Protein AF-0000000075998710 (afdb_homodimer)

Nearest PDB structures (foldseek):
  7qqd-assembly2_B  TM=9.609E-01  e=1.767E-22  Homo sapiens
  8h1j-assembly1_A  TM=3.775E-01  e=6.513E+00  Deinococcus radiodurans R1 = ATCC 13939 = DSM 20539
  7qqd-assembly2_B  TM=9.610E-01  e=1.459E-22  Homo sapiens
  8h1j-assembly1_A  TM=3.775E-01  e=8.240E+00  Deinococcus radiodurans R1 = ATCC 13939 = DSM 20539

Foldseek 3Di:
DLPDPLLVLCLVQFDLLLQLLLVLVLVQVVVCVVPVDGDDPVRSVVSSVVRSPDDPVVSSVLSSVQSVVLCQFWDPVCSVVLSCPLNVNDPDDFTFTHADPVRAFDWADSDDPRPDTAGLLVSLLCTRVVDNDDRPQVVQKDFAPPHPCRRGTNRNVRIDGHDDPVNVVVVCVVPVD/DLPDPLLVLQLVQFDLLLQLLLVLVLVQVVVCVVPVDGDDPVRSVVSSVVRSPDDPVVSSVLSSVQSVVLCQFWDPVCSVVLSCPLNVNDPDDFTFTDADPVRAFDWADSDDPRPDTAGLLVSLLCTRVVDNDDRPQPVQKDFAPPHPCRRGTNRNVRIDGHDDPVNVVVVCVVPVD

Organism: Limulus polyphemus (NCBI:txid6850)

InterPro domains:
  IPR000647 CTF transcription factor/nuclear factor 1 [PTHR11492] (1-175)
  IPR003619 MAD homology 1, Dwarfin-type [PF03165] (60-161)
  IPR003619 MAD homology 1, Dwarfin-type [SM00523] (58-166)
  IPR019548 CTF transcription factor/nuclear factor 1, N-terminal [PF10524] (1-37)
  IPR020604 CTF transcription factor/nuclear factor 1, DNA-binding domain [PS51080] (1-177)

Structure (mmCIF, N/CA/C/O backbone):
data_AF-0000000075998710-model_v1
#
loop_
_entity.id
_entity.type
_entity.pdbx_description
1 polymer 'Nuclear factor 1-like'
#
loop_
_atom_site.group_PDB
_atom_site.id
_atom_site.type_symbol
_atom_site.label_atom_id
_atom_site.label_alt_id
_atom_site.label_comp_id
_atom_site.label_asym_id
_atom_site.label_entity_id
_atom_site.label_seq_id
_atom_site.pdbx_PDB_ins_code
_atom_site.Cartn_x
_atom_site.Cartn_y
_atom_site.Cartn_z
_atom_site.occupancy
_atom_site.B_iso_or_equiv
_atom_site.auth_seq_id
_atom_site.auth_comp_id
_atom_site.auth_asym_id
_atom_site.auth_atom_id
_atom_site.pdbx_PDB_model_num
ATOM 1 N N . ASP A 1 1 ? -4.535 29.031 23.391 1 45.41 1 ASP A N 1
ATOM 2 C CA . ASP A 1 1 ? -3.604 28.297 22.547 1 45.41 1 ASP A CA 1
ATOM 3 C C . ASP A 1 1 ? -3.957 28.453 21.078 1 45.41 1 ASP A C 1
ATOM 5 O O . ASP A 1 1 ? -3.145 28.141 20.203 1 45.41 1 ASP A O 1
ATOM 9 N N . GLU A 1 2 ? -5.332 28.891 20.828 1 59.12 2 GLU A N 1
ATOM 10 C CA . GLU A 1 2 ? -5.965 29.094 19.531 1 59.12 2 GLU A CA 1
ATOM 11 C C . GLU A 1 2 ? -5.438 30.359 18.844 1 59.12 2 GLU A C 1
ATOM 13 O O . GLU A 1 2 ? -5.438 30.453 17.625 1 59.12 2 GLU A O 1
ATOM 18 N N . PHE A 1 3 ? -4.73 31.109 19.641 1 70.88 3 PHE A N 1
ATOM 19 C CA . PHE A 1 3 ? -4.355 32.375 19.031 1 70.88 3 PHE A CA 1
ATOM 20 C C . PHE A 1 3 ? -2.84 32.5 18.938 1 70.88 3 PHE A C 1
ATOM 22 O O . PHE A 1 3 ? -2.285 33.594 19.141 1 70.88 3 PHE A O 1
ATOM 29 N N . HIS A 1 4 ? -2.217 31.453 18.703 1 89.19 4 HIS A N 1
ATOM 30 C CA . HIS A 1 4 ? -0.769 31.5 18.531 1 89.19 4 HIS A CA 1
ATOM 31 C C . HIS A 1 4 ? -0.398 31.844 17.094 1 89.19 4 HIS A C 1
ATOM 33 O O . HIS A 1 4 ? -1.016 31.344 16.156 1 89.19 4 HIS A O 1
ATOM 39 N N . PRO A 1 5 ? 0.56 32.812 16.859 1 94.81 5 PRO A N 1
ATOM 40 C CA . PRO A 1 5 ? 0.945 33.219 15.516 1 94.81 5 PRO A CA 1
ATOM 41 C C . PRO A 1 5 ? 1.271 32.031 14.602 1 94.81 5 PRO A C 1
ATOM 43 O O . PRO A 1 5 ? 0.96 32.094 13.406 1 94.81 5 PRO A O 1
ATOM 46 N N . PHE A 1 6 ? 1.858 31.047 15.133 1 97.25 6 PHE A N 1
ATOM 47 C CA . PHE A 1 6 ? 2.176 29.828 14.391 1 97.25 6 PHE A CA 1
ATOM 48 C C . PHE A 1 6 ? 0.917 29.203 13.789 1 97.25 6 PHE A C 1
ATOM 50 O O . PHE A 1 6 ? 0.887 28.875 12.602 1 97.25 6 PHE A O 1
ATOM 57 N N . ILE A 1 7 ? -0.063 29.062 14.578 1 97.56 7 ILE A N 1
ATOM 58 C CA . ILE A 1 7 ? -1.316 28.438 14.172 1 97.56 7 ILE A CA 1
ATOM 59 C C . ILE A 1 7 ? -2.033 29.344 13.164 1 97.56 7 ILE A C 1
ATOM 61 O O . ILE A 1 7 ? -2.498 28.859 12.125 1 97.56 7 ILE A O 1
ATOM 65 N N . GLU A 1 8 ? -2.092 30.578 13.469 1 96.94 8 GLU A N 1
ATOM 66 C CA . GLU A 1 8 ? -2.783 31.531 12.609 1 96.94 8 GLU A CA 1
ATOM 67 C C . GLU A 1 8 ? -2.172 31.562 11.211 1 96.94 8 GLU A C 1
ATOM 69 O O . GLU A 1 8 ? -2.891 31.688 10.219 1 96.94 8 GLU A O 1
ATOM 74 N N . ALA A 1 9 ? -0.924 31.5 11.156 1 97.75 9 ALA A N 1
ATOM 75 C CA . ALA A 1 9 ? -0.223 31.578 9.875 1 97.75 9 ALA A CA 1
ATOM 76 C C . ALA A 1 9 ? -0.448 30.328 9.039 1 97.75 9 ALA A C 1
ATOM 78 O O . ALA A 1 9 ? -0.496 30.391 7.812 1 97.75 9 ALA A O 1
ATOM 79 N N . LEU A 1 10 ? -0.571 29.219 9.711 1 98.19 10 LEU A N 1
ATOM 80 C CA . LEU A 1 10 ? -0.598 27.938 9.008 1 98.19 10 LEU A CA 1
ATOM 81 C C . LEU A 1 10 ? -2.031 27.516 8.688 1 98.19 10 LEU A C 1
ATOM 83 O O . LEU A 1 10 ? -2.27 26.781 7.734 1 98.19 10 LEU A O 1
ATOM 87 N N . LEU A 1 11 ? -2.982 28 9.453 1 97.56 11 LEU A N 1
ATOM 88 C CA . LEU A 1 11 ? -4.367 27.547 9.406 1 97.56 11 LEU A CA 1
ATOM 89 C C . LEU A 1 11 ? -4.926 27.672 7.992 1 97.56 11 LEU A C 1
ATOM 91 O O . LEU A 1 11 ? -5.539 26.734 7.477 1 97.56 11 LEU A O 1
ATOM 95 N N . PRO A 1 12 ? -4.676 28.703 7.25 1 97.06 12 PRO A N 1
ATOM 96 C CA . PRO A 1 12 ? -5.238 28.844 5.906 1 97.06 12 PRO A CA 1
ATOM 97 C C . PRO A 1 12 ? -4.66 27.828 4.914 1 97.06 12 PRO A C 1
ATOM 99 O O . PRO A 1 12 ? -5.211 27.641 3.828 1 97.06 12 PRO A O 1
ATOM 102 N N . HIS A 1 13 ? -3.576 27.219 5.262 1 98.06 13 HIS A N 1
ATOM 103 C CA . HIS A 1 13 ? -2.883 26.344 4.32 1 98.06 13 HIS A CA 1
ATOM 104 C C . HIS A 1 13 ? -3.201 24.875 4.594 1 98.06 13 HIS A C 1
ATOM 106 O O . HIS A 1 13 ? -2.76 24 3.857 1 98.06 13 HIS A O 1
ATOM 112 N N . VAL A 1 14 ? -3.928 24.625 5.617 1 98.38 14 VAL A N 1
ATOM 113 C CA . VAL A 1 14 ? -4.391 23.266 5.895 1 98.38 14 VAL A CA 1
ATOM 114 C C . VAL A 1 14 ? -5.488 22.891 4.906 1 98.38 14 VAL A C 1
ATOM 116 O O . VAL A 1 14 ? -6.473 23.609 4.746 1 98.38 14 VAL A O 1
ATOM 119 N N . LYS A 1 15 ? -5.293 21.781 4.281 1 97.75 15 LYS A N 1
ATOM 120 C CA . LYS A 1 15 ? -6.258 21.328 3.279 1 97.75 15 LYS A CA 1
ATOM 121 C C . LYS A 1 15 ? -7.543 20.828 3.936 1 97.75 15 LYS A C 1
ATOM 123 O O . LYS A 1 15 ? -7.5 20.109 4.934 1 97.75 15 LYS A O 1
ATOM 128 N N . ALA A 1 16 ? -8.625 21.25 3.33 1 95.12 16 ALA A N 1
ATOM 129 C CA . ALA A 1 16 ? -9.93 20.828 3.859 1 95.12 16 ALA A CA 1
ATOM 130 C C . ALA A 1 16 ? -10.078 19.312 3.816 1 95.12 16 ALA A C 1
ATOM 132 O O . ALA A 1 16 ? -10.734 18.734 4.684 1 95.12 16 ALA A O 1
ATOM 133 N N . PHE A 1 17 ? -9.492 18.781 2.916 1 96.56 17 PHE A N 1
ATOM 134 C CA . PHE A 1 17 ? -9.477 17.328 2.717 1 96.56 17 PHE A CA 1
ATOM 135 C C . PHE A 1 17 ? -9.055 16.625 3.996 1 96.56 17 PHE A C 1
ATOM 137 O O . PHE A 1 17 ? -9.547 15.531 4.293 1 96.56 17 PHE A O 1
ATOM 144 N N . SER A 1 18 ? -8.172 17.203 4.75 1 98.12 18 SER A N 1
ATOM 145 C CA . SER A 1 18 ? -7.504 16.531 5.859 1 98.12 18 SER A CA 1
ATOM 146 C C . SER A 1 18 ? -8.492 16.172 6.961 1 98.12 18 SER A C 1
ATOM 148 O O . SER A 1 18 ? -8.461 15.047 7.488 1 98.12 18 SER A O 1
ATOM 150 N N . TYR A 1 19 ? -9.336 17.109 7.266 1 97.81 19 TYR A N 1
ATOM 151 C CA . TYR A 1 19 ? -10.352 16.828 8.273 1 97.81 19 TYR A CA 1
ATOM 152 C C . TYR A 1 19 ? -11.148 15.578 7.895 1 97.81 19 TYR A C 1
ATOM 154 O O . TYR A 1 19 ? -11.312 14.664 8.711 1 97.81 19 TYR A O 1
ATOM 162 N N . THR A 1 20 ? -11.617 15.57 6.684 1 97.88 20 THR A N 1
ATOM 163 C CA . THR A 1 20 ? -12.43 14.469 6.195 1 97.88 20 THR A CA 1
ATOM 164 C C . THR A 1 20 ? -11.641 13.156 6.23 1 97.88 20 THR A C 1
ATOM 166 O O . THR A 1 20 ? -12.164 12.125 6.652 1 97.88 20 THR A O 1
ATOM 169 N N . TRP A 1 21 ? -10.477 13.211 5.875 1 97.81 21 TRP A N 1
ATOM 170 C CA . TRP A 1 21 ? -9.664 12.008 5.727 1 97.81 21 TRP A CA 1
ATOM 171 C C . TRP A 1 21 ? -9.383 11.375 7.082 1 97.81 21 TRP A C 1
ATOM 173 O O . TRP A 1 21 ? -9.625 10.18 7.277 1 97.81 21 TRP A O 1
ATOM 183 N N . PHE A 1 22 ? -8.883 12.148 8.016 1 97.62 22 PHE A N 1
ATOM 184 C CA . PHE A 1 22 ? -8.586 11.609 9.344 1 97.62 22 PHE A CA 1
ATOM 185 C C . PHE A 1 22 ? -9.852 11.07 10 1 97.62 22 PHE A C 1
ATOM 187 O O . PHE A 1 22 ? -9.828 10 10.609 1 97.62 22 PHE A O 1
ATOM 194 N N . ASN A 1 23 ? -10.898 11.828 9.875 1 96.69 23 ASN A N 1
ATOM 195 C CA . ASN A 1 23 ? -12.141 11.391 10.5 1 96.69 23 ASN A CA 1
ATOM 196 C C . ASN A 1 23 ? -12.711 10.156 9.805 1 96.69 23 ASN A C 1
ATOM 198 O O . ASN A 1 23 ? -13.289 9.289 10.453 1 96.69 23 ASN A O 1
ATOM 202 N N . LEU A 1 24 ? -12.609 10.133 8.516 1 96.31 24 LEU A N 1
ATOM 203 C CA . LEU A 1 24 ? -13.086 8.969 7.777 1 96.31 24 LEU A CA 1
ATOM 204 C C . LEU A 1 24 ? -12.336 7.711 8.203 1 96.31 24 LEU A C 1
ATOM 206 O O . LEU A 1 24 ? -12.945 6.668 8.43 1 96.31 24 LEU A O 1
ATOM 210 N N . GLN A 1 25 ? -11.008 7.797 8.297 1 95.5 25 GLN A N 1
ATOM 211 C CA . GLN A 1 25 ? -10.211 6.656 8.727 1 95.5 25 GLN A CA 1
ATOM 212 C C . GLN A 1 25 ? -10.625 6.199 10.125 1 95.5 25 GLN A C 1
ATOM 214 O O . GLN A 1 25 ? -10.695 4.996 10.398 1 95.5 25 GLN A O 1
ATOM 219 N N . ALA A 1 26 ? -10.852 7.117 10.961 1 95 26 ALA A N 1
ATOM 220 C CA . ALA A 1 26 ? -11.305 6.785 12.312 1 95 26 ALA A CA 1
ATOM 221 C C . ALA A 1 26 ? -12.68 6.133 12.281 1 95 26 ALA A C 1
ATOM 223 O O . ALA A 1 26 ? -12.938 5.176 13.016 1 95 26 ALA A O 1
ATOM 224 N N . ALA A 1 27 ? -13.555 6.648 11.5 1 94.44 27 ALA A N 1
ATOM 225 C CA . ALA A 1 27 ? -14.898 6.094 11.391 1 94.44 27 ALA A CA 1
ATOM 226 C C . ALA A 1 27 ? -14.867 4.66 10.859 1 94.44 27 ALA A C 1
ATOM 228 O O . ALA A 1 27 ? -15.609 3.799 11.336 1 94.44 27 ALA A O 1
ATOM 229 N N . LYS A 1 28 ? -14.078 4.445 9.883 1 93.44 28 LYS A N 1
ATOM 230 C CA . LYS A 1 28 ? -13.938 3.102 9.32 1 93.44 28 LYS A CA 1
ATOM 231 C C . LYS A 1 28 ? -13.461 2.113 10.383 1 93.44 28 LYS A C 1
ATOM 233 O O . LYS A 1 28 ? -13.961 0.99 10.461 1 93.44 28 LYS A O 1
ATOM 238 N N . ARG A 1 29 ? -12.484 2.467 11.148 1 92.81 29 ARG A N 1
ATOM 239 C CA . ARG A 1 29 ? -11.961 1.615 12.211 1 92.81 29 ARG A CA 1
ATOM 240 C C . ARG A 1 29 ? -13.031 1.327 13.258 1 92.81 29 ARG A C 1
ATOM 242 O O . ARG A 1 29 ? -13.18 0.188 13.703 1 92.81 29 ARG A O 1
ATOM 249 N N . LYS A 1 30 ? -13.727 2.312 13.68 1 92.88 30 LYS A N 1
ATOM 250 C CA . LYS A 1 30 ? -14.797 2.145 14.656 1 92.88 30 LYS A CA 1
ATOM 251 C C . LYS A 1 30 ? -15.875 1.2 14.133 1 92.88 30 LYS A C 1
ATOM 253 O O . LYS A 1 30 ? -16.391 0.357 14.875 1 92.88 30 LYS A O 1
ATOM 258 N N . TYR A 1 31 ? -16.25 1.452 12.922 1 94.06 31 TYR A N 1
ATOM 259 C CA . TYR A 1 31 ? -17.266 0.607 12.297 1 94.06 31 TYR A CA 1
ATOM 260 C C . TYR A 1 31 ? -16.828 -0.855 12.305 1 94.06 31 TYR A C 1
ATOM 262 O O . TYR A 1 31 ? -17.625 -1.737 12.656 1 94.06 31 TYR A O 1
ATOM 270 N N . PHE A 1 32 ? -15.617 -1.146 11.922 1 91.69 32 PHE A N 1
ATOM 271 C CA . PHE A 1 32 ? -15.094 -2.508 11.883 1 91.69 32 PHE A CA 1
ATOM 272 C C . PHE A 1 32 ? -15.102 -3.135 13.273 1 91.69 32 PHE A C 1
ATOM 274 O O . PHE A 1 32 ? -15.453 -4.305 13.43 1 91.69 32 PHE A O 1
ATOM 281 N N . LYS A 1 33 ? -14.656 -2.424 14.328 1 91.38 33 LYS A N 1
ATOM 282 C CA . LYS A 1 33 ? -14.633 -2.92 15.703 1 91.38 33 LYS A CA 1
ATOM 283 C C . LYS A 1 33 ? -16.047 -3.268 16.188 1 91.38 33 LYS A C 1
ATOM 285 O O . LYS A 1 33 ? -16.234 -4.242 16.906 1 91.38 33 LYS A O 1
ATOM 290 N N . LYS A 1 34 ? -16.969 -2.529 15.727 1 94 34 LYS A N 1
ATOM 291 C CA . LYS A 1 34 ? -18.344 -2.707 16.156 1 94 34 LYS A CA 1
ATOM 292 C C . LYS A 1 34 ? -19.031 -3.836 15.391 1 94 34 LYS A C 1
ATOM 294 O O . LYS A 1 34 ? -19.797 -4.602 15.969 1 94 34 LYS A O 1
ATOM 299 N N . HIS A 1 35 ? -18.766 -3.947 14.109 1 93.38 35 HIS A N 1
ATOM 300 C CA . HIS A 1 35 ? -19.562 -4.824 13.25 1 93.38 35 HIS A CA 1
ATOM 301 C C . HIS A 1 35 ? -18.75 -6.035 12.812 1 93.38 35 HIS A C 1
ATOM 303 O O . HIS A 1 35 ? -19.297 -6.973 12.219 1 93.38 35 HIS A O 1
ATOM 309 N N . GLU A 1 36 ? -17.406 -5.941 12.977 1 87.62 36 GLU A N 1
ATOM 310 C CA . GLU A 1 36 ? -16.484 -6.992 12.555 1 87.62 36 GLU A CA 1
ATOM 311 C C . GLU A 1 36 ? -16.516 -7.191 11.039 1 87.62 36 GLU A C 1
ATOM 313 O O . GLU A 1 36 ? -16.422 -8.32 10.555 1 87.62 36 GLU A O 1
ATOM 318 N N . LYS A 1 37 ? -16.938 -6.191 10.453 1 87.5 37 LYS A N 1
ATOM 319 C CA . LYS A 1 37 ? -16.891 -6.133 8.992 1 87.5 37 LYS A CA 1
ATOM 320 C C . LYS A 1 37 ? -16.531 -4.734 8.508 1 87.5 37 LYS A C 1
ATOM 322 O O . LYS A 1 37 ? -16.734 -3.752 9.227 1 87.5 37 LYS A O 1
ATOM 327 N N . ARG A 1 38 ? -15.984 -4.621 7.336 1 88.38 38 ARG A N 1
ATOM 328 C CA . ARG A 1 38 ? -15.617 -3.328 6.77 1 88.38 38 ARG A CA 1
ATOM 329 C C . ARG A 1 38 ? -16.828 -2.605 6.211 1 88.38 38 ARG A C 1
ATOM 331 O O . ARG A 1 38 ? -17.812 -3.24 5.82 1 88.38 38 ARG A O 1
ATOM 338 N N . MET A 1 39 ? -16.688 -1.249 6.125 1 92 39 MET A N 1
ATOM 339 C CA . MET A 1 39 ? -17.719 -0.442 5.48 1 92 39 MET A CA 1
ATOM 340 C C . MET A 1 39 ? -17.812 -0.765 3.992 1 92 39 MET A C 1
ATOM 342 O O . MET A 1 39 ? -16.797 -0.964 3.33 1 92 39 MET A O 1
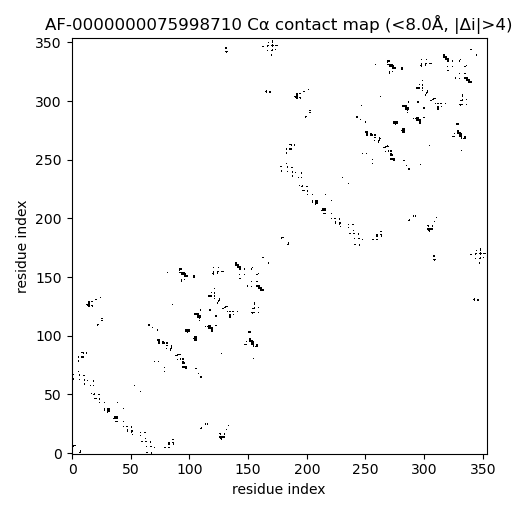ATOM 346 N N . SER A 1 40 ? -19.109 -0.887 3.551 1 89.19 40 SER A N 1
ATOM 347 C CA . SER A 1 40 ? -19.297 -0.966 2.105 1 89.19 40 SER A CA 1
ATOM 348 C C . SER A 1 40 ? -18.859 0.329 1.422 1 89.19 40 SER A C 1
ATOM 350 O O . SER A 1 40 ? -18.688 1.355 2.08 1 89.19 40 SER A O 1
ATOM 352 N N . VAL A 1 41 ? -18.719 0.285 0.128 1 89.25 41 VAL A N 1
ATOM 353 C CA . VAL A 1 41 ? -18.328 1.446 -0.66 1 89.25 41 VAL A CA 1
ATOM 354 C C . VAL A 1 41 ? -19.359 2.561 -0.497 1 89.25 41 VAL A C 1
ATOM 356 O O . VAL A 1 41 ? -19 3.73 -0.344 1 89.25 41 VAL A O 1
ATOM 359 N N . GLU A 1 42 ? -20.578 2.115 -0.45 1 92.94 42 GLU A N 1
ATOM 360 C CA . GLU A 1 42 ? -21.656 3.092 -0.327 1 92.94 42 GLU A CA 1
ATOM 361 C C . GLU A 1 42 ? -21.672 3.734 1.057 1 92.94 42 GLU A C 1
ATOM 363 O O . GLU A 1 42 ? -21.859 4.945 1.184 1 92.94 42 GLU A O 1
ATOM 368 N N . GLU A 1 43 ? -21.438 2.928 2.035 1 95 43 GLU A N 1
ATOM 369 C CA . GLU A 1 43 ? -21.375 3.455 3.395 1 95 43 GLU A CA 1
ATOM 370 C C . GLU A 1 43 ? -20.219 4.426 3.555 1 95 43 GLU A C 1
ATOM 372 O O . GLU A 1 43 ? -20.359 5.477 4.184 1 95 43 GLU A O 1
ATOM 377 N N . GLU A 1 44 ? -19.094 4.086 2.996 1 95.06 44 GLU A N 1
ATOM 378 C CA . GLU A 1 44 ? -17.922 4.957 3.049 1 95.06 44 GLU A CA 1
ATOM 379 C C . GLU A 1 44 ? -18.188 6.277 2.332 1 95.06 44 GLU A C 1
ATOM 381 O O . GLU A 1 44 ? -17.781 7.344 2.811 1 95.06 44 GLU A O 1
ATOM 386 N N . ARG A 1 45 ? -18.812 6.148 1.18 1 95.25 45 ARG A N 1
ATOM 387 C CA . ARG A 1 45 ? -19.141 7.344 0.406 1 95.25 45 ARG A CA 1
ATOM 388 C C . ARG A 1 45 ? -20.062 8.273 1.186 1 95.25 45 ARG A C 1
ATOM 390 O O . ARG A 1 45 ? -19.859 9.484 1.219 1 95.25 45 ARG A O 1
ATOM 397 N N . MET A 1 46 ? -21.047 7.703 1.797 1 97.31 46 MET A N 1
ATOM 398 C CA . MET A 1 46 ? -22 8.484 2.59 1 97.31 46 MET A CA 1
ATOM 399 C C . MET A 1 46 ? -21.297 9.148 3.771 1 97.31 46 MET A C 1
ATOM 401 O O . MET A 1 46 ? -21.531 10.32 4.055 1 97.31 46 MET A O 1
ATOM 405 N N . CYS A 1 47 ? -20.469 8.375 4.426 1 97.06 47 CYS A N 1
ATOM 406 C CA . CYS A 1 47 ? -19.719 8.914 5.547 1 97.06 47 CYS A CA 1
ATOM 407 C C . CYS A 1 47 ? -18.812 10.055 5.102 1 97.06 47 CYS A C 1
ATOM 409 O O . CYS A 1 47 ? -18.75 11.102 5.75 1 97.06 47 CYS A O 1
ATOM 411 N N . LYS A 1 48 ? -18.125 9.836 4.043 1 96.75 48 LYS A N 1
ATOM 412 C CA . LYS A 1 48 ? -17.234 10.844 3.486 1 96.75 48 LYS A CA 1
ATOM 413 C C . LYS A 1 48 ? -17.984 12.125 3.141 1 96.75 48 LYS A C 1
ATOM 415 O O . LYS A 1 48 ? -17.516 13.227 3.434 1 96.75 48 LYS A O 1
ATOM 420 N N . ASP A 1 49 ? -19.125 11.969 2.533 1 97 49 ASP A N 1
ATOM 421 C CA . ASP A 1 49 ? -19.969 13.109 2.168 1 97 49 ASP A CA 1
ATOM 422 C C . ASP A 1 49 ? -20.391 13.898 3.406 1 97 49 ASP A C 1
ATOM 424 O O . ASP A 1 49 ? -20.375 15.133 3.404 1 97 49 ASP A O 1
ATOM 428 N N . ASP A 1 50 ? -20.797 13.188 4.387 1 97.75 50 ASP A N 1
ATOM 429 C CA . ASP A 1 50 ? -21.188 13.828 5.637 1 97.75 50 ASP A CA 1
ATOM 430 C C . ASP A 1 50 ? -20.031 14.633 6.23 1 97.75 50 ASP A C 1
ATOM 432 O O . ASP A 1 50 ? -20.219 15.758 6.684 1 97.75 50 ASP A O 1
ATOM 436 N N . LEU A 1 51 ? -18.938 14.062 6.188 1 97.44 51 LEU A N 1
ATOM 437 C CA . LEU A 1 51 ? -17.766 14.711 6.758 1 97.44 51 LEU A CA 1
ATOM 438 C C . LEU A 1 51 ? -17.344 15.922 5.93 1 97.44 51 LEU A C 1
ATOM 440 O O . LEU A 1 51 ? -16.906 16.938 6.48 1 97.44 51 LEU A O 1
ATOM 444 N N . GLN A 1 52 ? -17.453 15.82 4.637 1 97.25 52 GLN A N 1
ATOM 445 C CA . GLN A 1 52 ? -17.125 16.922 3.744 1 97.25 52 GLN A CA 1
ATOM 446 C C . GLN A 1 52 ? -18.062 18.109 3.969 1 97.25 52 GLN A C 1
ATOM 448 O O . GLN A 1 52 ? -17.672 19.266 3.785 1 97.25 52 GLN A O 1
ATOM 453 N N . ASN A 1 53 ? -19.234 17.734 4.379 1 96.94 53 ASN A N 1
ATOM 454 C CA . ASN A 1 53 ? -20.266 18.766 4.555 1 96.94 53 ASN A CA 1
ATOM 455 C C . ASN A 1 53 ? -20.281 19.297 5.984 1 96.94 53 ASN A C 1
ATOM 457 O O . ASN A 1 53 ? -21.125 20.109 6.336 1 96.94 53 ASN A O 1
ATOM 461 N N . GLU A 1 54 ? -19.375 18.844 6.762 1 96.62 54 GLU A N 1
ATOM 462 C CA . GLU A 1 54 ? -19.25 19.406 8.102 1 96.62 54 GLU A CA 1
ATOM 463 C C . GLU A 1 54 ? -18.984 20.906 8.062 1 96.62 54 GLU A C 1
ATOM 465 O O . GLU A 1 54 ? -18.375 21.406 7.105 1 96.62 54 GLU A O 1
ATOM 470 N N . ARG A 1 55 ? -19.453 21.625 9.148 1 96.69 55 ARG A N 1
ATOM 471 C CA . ARG A 1 55 ? -19.297 23.062 9.203 1 96.69 55 ARG A CA 1
ATOM 472 C C . ARG A 1 55 ? -17.812 23.453 9.18 1 96.69 55 ARG A C 1
ATOM 474 O O . ARG A 1 55 ? -16.984 22.797 9.805 1 96.69 55 ARG A O 1
ATOM 481 N N . GLU A 1 56 ? -17.516 24.469 8.492 1 95.94 56 GLU A N 1
ATOM 482 C CA . GLU A 1 56 ? -16.141 24.969 8.359 1 95.94 56 GLU A CA 1
ATOM 483 C C . GLU A 1 56 ? -15.539 25.297 9.719 1 95.94 56 GLU A C 1
ATOM 485 O O . GLU A 1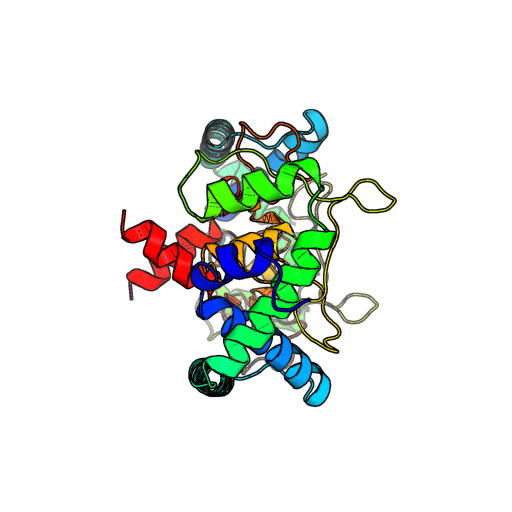 56 ? -14.352 25.078 9.953 1 95.94 56 GLU A O 1
ATOM 490 N N . GLU A 1 57 ? -16.312 25.828 10.57 1 96.31 57 GLU A N 1
ATOM 491 C CA . GLU A 1 57 ? -15.836 26.203 11.898 1 96.31 57 GLU A CA 1
ATOM 492 C C . GLU A 1 57 ? -15.32 25 12.672 1 96.31 57 GLU A C 1
ATOM 494 O O . GLU A 1 57 ? -14.344 25.094 13.422 1 96.31 57 GLU A O 1
ATOM 499 N N . VAL A 1 58 ? -15.984 23.875 12.5 1 96.31 58 VAL A N 1
ATOM 500 C CA . VAL A 1 58 ? -15.57 22.656 13.172 1 96.31 58 VAL A CA 1
ATOM 501 C C . VAL A 1 58 ? -14.234 22.172 12.602 1 96.31 58 VAL A C 1
ATOM 503 O O . VAL A 1 58 ? -13.336 21.797 13.359 1 96.31 58 VAL A O 1
ATOM 506 N N . LYS A 1 59 ? -14.117 22.25 11.32 1 96.88 59 LYS A N 1
ATOM 507 C CA . LYS A 1 59 ? -12.875 21.844 10.664 1 96.88 59 LYS A CA 1
ATOM 508 C C . LYS A 1 59 ? -11.711 22.734 11.086 1 96.88 59 LYS A C 1
ATOM 510 O O . LYS A 1 59 ? -10.617 22.234 11.367 1 96.88 59 LYS A O 1
ATOM 515 N N . GLN A 1 60 ? -11.977 23.984 11.172 1 96.12 60 GLN A N 1
ATOM 516 C CA . GLN A 1 60 ? -10.938 24.938 11.547 1 96.12 60 GLN A CA 1
ATOM 517 C C . GLN A 1 60 ? -10.508 24.75 13 1 96.12 60 GLN A C 1
ATOM 519 O O . GLN A 1 60 ? -9.328 24.891 13.328 1 96.12 60 GLN A O 1
ATOM 524 N N . LYS A 1 61 ? -11.469 24.516 13.805 1 96 61 LYS A N 1
ATOM 525 C CA . LYS A 1 61 ? -11.141 24.266 15.211 1 96 61 LYS A CA 1
ATOM 526 C C . LYS A 1 61 ? -10.273 23.016 15.352 1 96 61 LYS A C 1
ATOM 528 O O . LYS A 1 61 ? -9.289 23.031 16.109 1 96 61 LYS A O 1
ATOM 533 N N . TRP A 1 62 ? -10.68 21.984 14.68 1 96.5 62 TRP A N 1
ATOM 534 C CA . TRP A 1 62 ? -9.883 20.766 14.664 1 96.5 62 TRP A CA 1
ATOM 535 C C . TRP A 1 62 ? -8.469 21.047 14.172 1 96.5 62 TRP A C 1
ATOM 537 O O . TRP A 1 62 ? -7.488 20.625 14.789 1 96.5 62 TRP A O 1
ATOM 547 N N . ALA A 1 63 ? -8.414 21.719 13.039 1 97.38 63 ALA A N 1
ATOM 548 C CA . ALA A 1 63 ? -7.117 22.031 12.438 1 97.38 63 ALA A CA 1
ATOM 549 C C . ALA A 1 63 ? -6.254 22.844 13.398 1 97.38 63 ALA A C 1
ATOM 551 O O . ALA A 1 63 ? -5.051 22.609 13.516 1 97.38 63 ALA A O 1
ATOM 552 N N . SER A 1 64 ? -6.859 23.75 14.055 1 96.69 64 SER A N 1
ATOM 553 C CA . SER A 1 64 ? -6.145 24.594 15.008 1 96.69 64 SER A CA 1
ATOM 554 C C . SER A 1 64 ? -5.555 23.766 16.141 1 96.69 64 SER A C 1
ATOM 556 O O . SER A 1 64 ? -4.395 23.953 16.516 1 96.69 64 SER A O 1
ATOM 558 N N . ARG A 1 65 ? -6.324 22.922 16.641 1 95.56 65 ARG A N 1
ATOM 559 C CA . ARG A 1 65 ? -5.859 22.047 17.703 1 95.56 65 ARG A CA 1
ATOM 560 C C . ARG A 1 65 ? -4.707 21.156 17.234 1 95.56 65 ARG A C 1
ATOM 562 O O . ARG A 1 65 ? -3.721 20.984 17.953 1 95.56 65 ARG A O 1
ATOM 569 N N . LEU A 1 66 ? -4.887 20.609 16.109 1 96.69 66 LEU A N 1
ATOM 570 C CA . LEU A 1 66 ? -3.854 19.719 15.57 1 96.69 66 LEU A CA 1
ATOM 571 C C . LEU A 1 66 ? -2.561 20.5 15.32 1 96.69 66 LEU A C 1
ATOM 573 O O . LEU A 1 66 ? -1.471 19.984 15.602 1 96.69 66 LEU A O 1
ATOM 577 N N . LEU A 1 67 ? -2.678 21.688 14.789 1 97.69 67 LEU A N 1
ATOM 578 C CA . LEU A 1 67 ? -1.502 22.516 14.562 1 97.69 67 LEU A CA 1
ATOM 579 C C . LEU A 1 67 ? -0.789 22.828 15.875 1 97.69 67 LEU A C 1
ATOM 581 O O . LEU A 1 67 ? 0.44 22.906 15.914 1 97.69 67 LEU A O 1
ATOM 585 N N . GLY A 1 68 ? -1.584 23 16.906 1 96.31 68 GLY A N 1
ATOM 586 C CA . GLY A 1 68 ? -0.976 23.172 18.203 1 96.31 68 GLY A CA 1
ATOM 587 C C . GLY A 1 68 ? -0.131 21.984 18.641 1 96.31 68 GLY A C 1
ATOM 588 O O . GLY A 1 68 ? 0.956 22.156 19.188 1 96.31 68 GLY A O 1
ATOM 589 N N . LYS A 1 69 ? -0.585 20.812 18.422 1 95.12 69 LYS A N 1
ATOM 590 C CA . LYS A 1 69 ? 0.167 19.594 18.719 1 95.12 69 LYS A CA 1
ATOM 591 C C . LYS A 1 69 ? 1.429 19.5 17.875 1 95.12 69 LYS A C 1
ATOM 593 O O . LYS A 1 69 ? 2.502 19.156 18.375 1 95.12 69 LYS A O 1
ATOM 598 N N . LEU A 1 70 ? 1.26 19.844 16.625 1 96.88 70 LEU A N 1
ATOM 599 C CA . LEU A 1 70 ? 2.387 19.781 15.703 1 96.88 70 LEU A CA 1
ATOM 600 C C . LEU A 1 70 ? 3.492 20.75 16.125 1 96.88 70 LEU A C 1
ATOM 602 O O . LEU A 1 70 ? 4.676 20.406 16.047 1 96.88 70 LEU A O 1
ATOM 606 N N . ARG A 1 71 ? 3.094 21.875 16.531 1 97.06 71 ARG A N 1
ATOM 607 C CA . ARG A 1 71 ? 4.066 22.859 16.969 1 97.06 71 ARG A CA 1
ATOM 608 C C . ARG A 1 71 ? 4.953 22.297 18.078 1 97.06 71 ARG A C 1
ATOM 610 O O . ARG A 1 71 ? 6.168 22.516 18.078 1 97.06 71 ARG A O 1
ATOM 617 N N . LYS A 1 72 ? 4.363 21.562 18.953 1 96.38 72 LYS A N 1
ATOM 618 C CA . LYS A 1 72 ? 5.105 21 20.078 1 96.38 72 LYS A CA 1
ATOM 619 C C . LYS A 1 72 ? 6.066 19.906 19.609 1 96.38 72 LYS A C 1
ATOM 621 O O . LYS A 1 72 ? 7.082 19.641 20.266 1 96.38 72 LYS A O 1
ATOM 626 N N . ASP A 1 73 ? 5.77 19.297 18.516 1 97.19 73 ASP A N 1
ATOM 627 C CA . ASP A 1 73 ? 6.57 18.172 18.047 1 97.19 73 ASP A CA 1
ATOM 628 C C . ASP A 1 73 ? 7.637 18.625 17.047 1 97.19 73 ASP A C 1
ATOM 630 O O . ASP A 1 73 ? 8.508 17.844 16.672 1 97.19 73 ASP A O 1
ATOM 634 N N . ILE A 1 74 ? 7.516 19.812 16.625 1 97.88 74 ILE A N 1
ATOM 635 C CA . ILE A 1 74 ? 8.555 20.406 15.781 1 97.88 74 ILE A CA 1
ATOM 636 C C . ILE A 1 74 ? 9.594 21.094 16.656 1 97.88 74 ILE A C 1
ATOM 638 O O . ILE A 1 74 ? 9.242 21.844 17.578 1 97.88 74 ILE A O 1
ATOM 642 N N . ALA A 1 75 ? 10.844 20.844 16.359 1 97.69 75 ALA A N 1
ATOM 643 C CA . ALA A 1 75 ? 11.891 21.516 17.125 1 97.69 75 ALA A CA 1
ATOM 644 C C . ALA A 1 75 ? 11.75 23.031 17.047 1 97.69 75 ALA A C 1
ATOM 646 O O . ALA A 1 75 ? 11.422 23.578 15.984 1 97.69 75 ALA A O 1
ATOM 647 N N . GLN A 1 76 ? 12.031 23.703 18.141 1 96.69 76 GLN A N 1
ATOM 648 C CA . GLN A 1 76 ? 11.766 25.141 18.312 1 96.69 76 GLN A CA 1
ATOM 649 C C . GLN A 1 76 ? 12.469 25.953 17.234 1 96.69 76 GLN A C 1
ATOM 651 O O . GLN A 1 76 ? 11.891 26.891 16.672 1 96.69 76 GLN A O 1
ATOM 656 N N . GLU A 1 77 ? 13.641 25.594 16.891 1 96.62 77 GLU A N 1
ATOM 657 C CA . GLU A 1 77 ? 14.461 26.391 15.984 1 96.62 77 GLU A CA 1
ATOM 658 C C . GLU A 1 77 ? 13.945 26.297 14.547 1 96.62 77 GLU A C 1
ATOM 660 O O . GLU A 1 77 ? 14.328 27.078 13.688 1 96.62 77 GLU A O 1
ATOM 665 N N . TYR A 1 78 ? 13 25.359 14.312 1 97.44 78 TYR A N 1
ATOM 666 C CA . TYR A 1 78 ? 12.539 25.156 12.945 1 97.44 78 TYR A CA 1
ATOM 667 C C . TYR A 1 78 ? 11.117 25.672 12.758 1 97.44 78 TYR A C 1
ATOM 669 O O . TYR A 1 78 ? 10.594 25.688 11.648 1 97.44 78 TYR A O 1
ATOM 677 N N . ARG A 1 79 ? 10.469 26.062 13.789 1 97.69 79 ARG A N 1
ATOM 678 C CA . ARG A 1 79 ? 9.055 26.438 13.742 1 97.69 79 ARG A CA 1
ATOM 679 C C . ARG A 1 79 ? 8.828 27.625 12.82 1 97.69 79 ARG A C 1
ATOM 681 O O . ARG A 1 79 ? 7.895 27.625 12.023 1 97.69 79 ARG A O 1
ATOM 688 N N . GLU A 1 80 ? 9.688 28.594 12.969 1 97 80 GLU A N 1
ATOM 689 C CA . GLU A 1 80 ? 9.555 29.766 12.102 1 97 80 GLU A CA 1
ATOM 690 C C . GLU A 1 80 ? 9.805 29.391 10.641 1 97 80 GLU A C 1
ATOM 692 O O . GLU A 1 80 ? 9.07 29.844 9.758 1 97 80 GLU A O 1
ATOM 697 N N . ASN A 1 81 ? 10.805 28.656 10.422 1 96.56 81 ASN A N 1
ATOM 698 C CA . ASN A 1 81 ? 11.102 28.203 9.07 1 96.56 81 ASN A CA 1
ATOM 699 C C . ASN A 1 81 ? 9.945 27.406 8.477 1 96.56 81 ASN A C 1
ATOM 701 O O . ASN A 1 81 ? 9.656 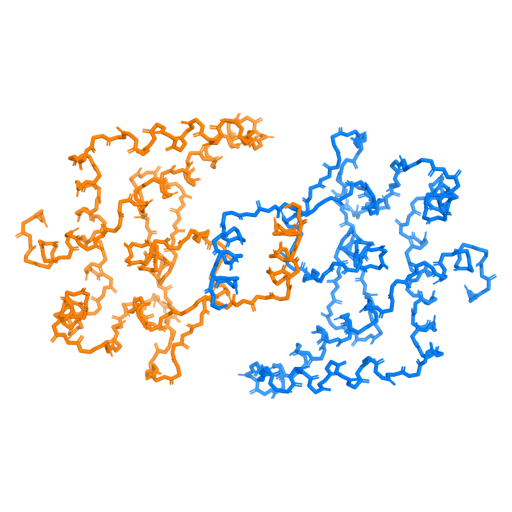27.516 7.285 1 96.56 81 ASN A O 1
ATOM 705 N N . PHE A 1 82 ? 9.375 26.656 9.281 1 98.12 82 PHE A N 1
ATOM 706 C CA . PHE A 1 82 ? 8.234 25.859 8.836 1 98.12 82 PHE A CA 1
ATOM 707 C C . PHE A 1 82 ? 7.117 26.766 8.336 1 98.12 82 PHE A C 1
ATOM 709 O O . PHE A 1 82 ? 6.578 26.562 7.25 1 98.12 82 PHE A O 1
ATOM 716 N N . VAL A 1 83 ? 6.816 27.75 9.117 1 98.19 83 VAL A N 1
ATOM 717 C CA . VAL A 1 83 ? 5.77 28.688 8.75 1 98.19 83 VAL A CA 1
ATOM 718 C C . VAL A 1 83 ? 6.137 29.375 7.434 1 98.19 83 VAL A C 1
ATOM 720 O O . VAL A 1 83 ? 5.312 29.469 6.523 1 98.19 83 VAL A O 1
ATOM 723 N N . LEU A 1 84 ? 7.371 29.812 7.309 1 98.19 84 LEU A N 1
ATOM 724 C CA . LEU A 1 84 ? 7.82 30.516 6.113 1 98.19 84 LEU A CA 1
ATOM 725 C C . LEU A 1 84 ? 7.754 29.609 4.891 1 98.19 84 LEU A C 1
ATOM 727 O O . LEU A 1 84 ? 7.383 30.047 3.799 1 98.19 84 LEU A O 1
ATOM 731 N N . CYS A 1 85 ? 8.008 28.375 5.07 1 97.31 85 CYS A N 1
ATOM 732 C CA . CYS A 1 85 ? 7.977 27.422 3.979 1 97.31 85 CYS A CA 1
ATOM 733 C C . CYS A 1 85 ? 6.547 27.172 3.516 1 97.31 85 CYS A C 1
ATOM 735 O O . CYS A 1 85 ? 6.25 27.266 2.322 1 97.31 85 CYS A O 1
ATOM 737 N N . ILE A 1 86 ? 5.711 26.906 4.43 1 98 86 ILE A N 1
ATOM 738 C CA . ILE A 1 86 ? 4.328 26.578 4.121 1 98 86 ILE A CA 1
ATOM 739 C C . ILE A 1 86 ? 3.631 27.781 3.488 1 98 86 ILE A C 1
ATOM 741 O O . ILE A 1 86 ? 2.795 27.625 2.596 1 98 86 ILE A O 1
ATOM 745 N N . THR A 1 87 ? 3.986 28.953 3.902 1 97.25 87 THR A N 1
ATOM 746 C CA . THR A 1 87 ? 3.34 30.172 3.408 1 97.25 87 THR A CA 1
ATOM 747 C C . THR A 1 87 ? 3.99 30.641 2.111 1 97.25 87 THR A C 1
ATOM 749 O O . THR A 1 87 ? 3.566 31.641 1.525 1 97.25 87 THR A O 1
ATOM 752 N N . GLY A 1 88 ? 5.043 30.016 1.665 1 95.88 88 GLY A N 1
ATOM 753 C CA . GLY A 1 88 ? 5.672 30.328 0.393 1 95.88 88 GLY A CA 1
ATOM 754 C C . GLY A 1 88 ? 6.645 31.484 0.476 1 95.88 88 GLY A C 1
ATOM 755 O O . GLY A 1 88 ? 7.02 32.062 -0.547 1 95.88 88 GLY A O 1
ATOM 756 N N . LYS A 1 89 ? 7.059 31.812 1.609 1 96.81 89 LYS A N 1
ATOM 757 C CA . LYS A 1 89 ? 7.941 32.969 1.803 1 96.81 89 LYS A CA 1
ATOM 758 C C . LYS A 1 89 ? 9.406 32.531 1.806 1 96.81 89 LYS A C 1
ATOM 760 O O . LYS A 1 89 ? 10.305 33.375 1.729 1 96.81 89 LYS A O 1
ATOM 765 N N . LYS A 1 90 ? 9.625 31.297 1.929 1 95.81 90 LYS A N 1
ATOM 766 C CA . LYS A 1 90 ? 10.977 30.734 1.907 1 95.81 90 LYS A CA 1
ATOM 767 C C . LYS A 1 90 ? 11.008 29.422 1.146 1 95.81 90 LYS A C 1
ATOM 769 O O . LYS A 1 90 ? 10.023 28.672 1.152 1 95.81 90 LYS A O 1
ATOM 774 N N . TRP A 1 91 ? 12.109 29.219 0.551 1 94.81 91 TRP A N 1
ATOM 775 C CA . TRP A 1 91 ? 12.312 27.922 -0.079 1 94.81 91 TRP A CA 1
ATOM 776 C C . TRP A 1 91 ? 12.289 26.797 0.956 1 94.81 91 TRP A C 1
ATOM 778 O O . TRP A 1 91 ? 12.766 26.969 2.08 1 94.81 91 TRP A O 1
ATOM 788 N N . PRO A 1 92 ? 11.75 25.703 0.497 1 94.25 92 PRO A N 1
ATOM 789 C CA . PRO A 1 92 ? 11.641 24.594 1.451 1 94.25 92 PRO A CA 1
ATOM 790 C C . PRO A 1 92 ? 12.984 24.172 2.027 1 94.25 92 PRO A C 1
ATOM 792 O O . PRO A 1 92 ? 13.945 23.953 1.278 1 94.25 92 PRO A O 1
ATOM 795 N N . THR A 1 93 ? 13.023 24.172 3.283 1 95.62 93 THR A N 1
ATOM 796 C CA . THR A 1 93 ? 14.164 23.672 4.031 1 95.62 93 THR A CA 1
ATOM 797 C C . THR A 1 93 ? 13.734 22.578 5.008 1 95.62 93 THR A C 1
ATOM 799 O O . THR A 1 93 ? 12.539 22.375 5.238 1 95.62 93 THR A O 1
ATOM 802 N N . CYS A 1 94 ? 14.734 21.891 5.469 1 97.31 94 CYS A N 1
ATOM 803 C CA . CYS A 1 94 ? 14.422 20.844 6.43 1 97.31 94 CYS A CA 1
ATOM 804 C C . CYS A 1 94 ? 13.727 21.422 7.656 1 97.31 94 CYS A C 1
ATOM 806 O O . CYS A 1 94 ? 14.094 22.484 8.133 1 97.31 94 CYS A O 1
ATOM 808 N N . VAL A 1 95 ? 12.711 20.734 8.062 1 97.94 95 VAL A N 1
ATOM 809 C CA . VAL A 1 95 ? 12.023 20.969 9.328 1 97.94 95 VAL A CA 1
ATOM 810 C C . VAL A 1 95 ? 12.109 19.703 10.195 1 97.94 95 VAL A C 1
ATOM 812 O O . VAL A 1 95 ? 11.469 18.703 9.906 1 97.94 95 VAL A O 1
ATOM 815 N N . LEU A 1 96 ? 12.852 19.844 11.289 1 98.06 96 LEU A N 1
ATOM 816 C CA . LEU A 1 96 ? 13.117 18.641 12.086 1 98.06 96 LEU A CA 1
ATOM 817 C C . LEU A 1 96 ? 12.133 18.531 13.242 1 98.06 96 LEU A C 1
ATOM 819 O O . LEU A 1 96 ? 11.812 19.531 13.883 1 98.06 96 LEU A O 1
ATOM 823 N N . SER A 1 97 ? 11.617 17.312 13.438 1 98.31 97 SER A N 1
ATOM 824 C CA . SER A 1 97 ? 10.734 17.031 14.562 1 98.31 97 SER A CA 1
ATOM 825 C C . SER A 1 97 ? 11.523 16.484 15.758 1 98.31 97 SER A C 1
ATOM 827 O O . SER A 1 97 ? 12.664 16.031 15.602 1 98.31 97 SER A O 1
ATOM 829 N N . ASN A 1 98 ? 10.883 16.594 16.922 1 97.75 98 ASN A N 1
ATOM 830 C CA . ASN A 1 98 ? 11.453 15.984 18.125 1 97.75 98 ASN A CA 1
ATOM 831 C C . ASN A 1 98 ? 11.383 14.461 18.062 1 97.75 98 ASN A C 1
ATOM 833 O O . ASN A 1 98 ? 10.32 13.891 17.828 1 97.75 98 ASN A O 1
ATOM 837 N N . PRO A 1 99 ? 12.555 13.766 18.25 1 97.19 99 PRO A N 1
ATOM 838 C CA . PRO A 1 99 ? 12.539 12.305 18.219 1 97.19 99 PRO A CA 1
ATOM 839 C C . PRO A 1 99 ? 11.922 11.695 19.484 1 97.19 99 PRO A C 1
ATOM 841 O O . PRO A 1 99 ? 11.781 12.383 20.5 1 97.19 99 PRO A O 1
ATOM 844 N N . ASP A 1 100 ? 11.5 10.477 19.344 1 96.56 100 ASP A N 1
ATOM 845 C CA . ASP A 1 100 ? 11.102 9.734 20.531 1 96.56 100 ASP A CA 1
ATOM 846 C C . ASP A 1 100 ? 12.32 9.234 21.312 1 96.56 100 ASP A C 1
ATOM 848 O O . ASP A 1 100 ? 13.445 9.656 21.031 1 96.56 100 ASP A O 1
ATOM 852 N N . GLN A 1 101 ? 12.102 8.406 22.344 1 97 101 GLN A N 1
ATOM 853 C CA . GLN A 1 101 ? 13.164 7.926 23.219 1 97 101 GLN A CA 1
ATOM 854 C C . GLN A 1 101 ? 14.195 7.109 22.438 1 97 101 GLN A C 1
ATOM 856 O O . GLN A 1 101 ? 15.359 7.047 22.828 1 97 101 GLN A O 1
ATOM 861 N N . LYS A 1 102 ? 13.781 6.531 21.375 1 96.38 102 LYS A N 1
ATOM 862 C CA . LYS A 1 102 ? 14.648 5.684 20.562 1 96.38 102 LYS A CA 1
ATOM 863 C C . LYS A 1 102 ? 15.266 6.473 19.406 1 96.38 102 LYS A C 1
ATOM 865 O O . LYS A 1 102 ? 15.945 5.902 18.547 1 96.38 102 LYS A O 1
ATOM 870 N N . GLY A 1 103 ? 14.961 7.758 19.344 1 96.06 103 GLY A N 1
ATOM 871 C CA . GLY A 1 103 ? 15.531 8.586 18.297 1 96.06 103 GLY A CA 1
ATOM 872 C C . GLY A 1 103 ? 14.75 8.547 17 1 96.06 103 GLY A C 1
ATOM 873 O O . GLY A 1 103 ? 15.203 9.047 15.977 1 96.06 103 GLY A O 1
ATOM 874 N N . LYS A 1 104 ? 13.57 7.992 17.047 1 96.31 104 LYS A N 1
ATOM 875 C CA . LYS A 1 104 ? 12.75 7.816 15.852 1 96.31 104 LYS A CA 1
ATOM 876 C C . LYS A 1 104 ? 11.633 8.852 15.789 1 96.31 104 LYS A C 1
ATOM 878 O O . LYS A 1 104 ? 11.398 9.57 16.766 1 96.31 104 LYS A O 1
ATOM 883 N N . MET A 1 105 ? 11.031 8.938 14.688 1 96.75 105 MET A N 1
ATOM 884 C CA . MET A 1 105 ? 9.93 9.867 14.484 1 96.75 105 MET A CA 1
ATOM 885 C C . MET A 1 105 ? 8.766 9.539 15.414 1 96.75 105 MET A C 1
ATOM 887 O O . MET A 1 105 ? 8.43 8.367 15.609 1 96.75 105 MET A O 1
ATOM 891 N N . ARG A 1 106 ? 8.219 10.508 15.93 1 96.94 106 ARG A N 1
ATOM 892 C CA . ARG A 1 106 ? 7.086 10.344 16.844 1 96.94 106 ARG A CA 1
ATOM 893 C C . ARG A 1 106 ? 5.781 10.18 16.078 1 96.94 106 ARG A C 1
ATOM 895 O O . ARG A 1 106 ? 5.707 10.508 14.883 1 96.94 106 ARG A O 1
ATOM 902 N N . ARG A 1 107 ? 4.805 9.617 16.766 1 96.06 107 ARG A N 1
ATOM 903 C CA . ARG A 1 107 ? 3.426 9.508 16.281 1 96.06 107 ARG A CA 1
ATOM 904 C C . ARG A 1 107 ? 2.488 10.344 17.156 1 96.06 107 ARG A C 1
ATOM 906 O O . ARG A 1 107 ? 2.734 10.531 18.344 1 96.06 107 ARG A O 1
ATOM 913 N N . ILE A 1 108 ? 1.51 10.922 16.516 1 94.81 108 ILE A N 1
ATOM 914 C CA . ILE A 1 108 ? 0.589 11.75 17.281 1 94.81 108 ILE A CA 1
ATOM 915 C C . ILE A 1 108 ? -0.85 11.336 17 1 94.81 108 ILE A C 1
ATOM 917 O O . ILE A 1 108 ? -1.128 10.719 15.961 1 94.81 108 ILE A O 1
ATOM 921 N N . ASP A 1 109 ? -1.694 11.656 17.938 1 93.88 109 ASP A N 1
ATOM 922 C CA . ASP A 1 109 ? -3.137 11.508 17.766 1 93.88 109 ASP A CA 1
ATOM 923 C C . ASP A 1 109 ? -3.734 12.711 17.031 1 93.88 109 ASP A C 1
ATOM 925 O O . ASP A 1 109 ? -3.656 13.836 17.516 1 93.88 109 ASP A O 1
ATOM 929 N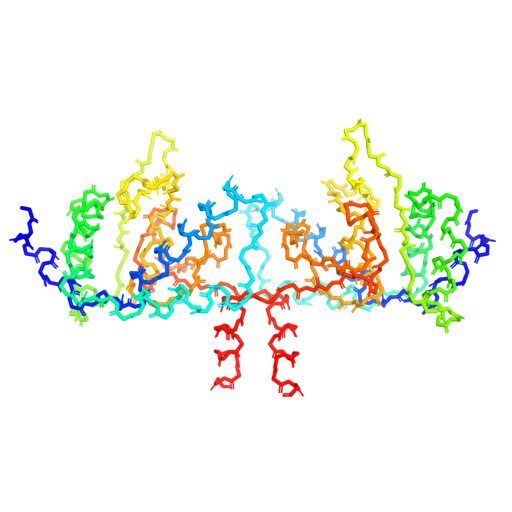 N . CYS A 1 110 ? -4.324 12.469 15.898 1 96 110 CYS A N 1
ATOM 930 C CA . CYS A 1 110 ? -4.848 13.57 15.094 1 96 110 CYS A CA 1
ATOM 931 C C . CYS A 1 110 ? -6.281 13.898 15.492 1 96 110 CYS A C 1
ATOM 933 O O . CYS A 1 110 ? -6.82 14.93 15.086 1 96 110 CYS A O 1
ATOM 935 N N . LEU A 1 111 ? -6.84 12.961 16.141 1 93.88 111 LEU A N 1
ATOM 936 C CA . LEU A 1 111 ? -8.219 13.156 16.594 1 93.88 111 LEU A CA 1
ATOM 937 C C . LEU A 1 111 ? -8.32 13.039 18.109 1 93.88 111 LEU A C 1
ATOM 939 O O . LEU A 1 111 ? -7.363 12.617 18.766 1 93.88 111 LEU A O 1
ATOM 943 N N . ARG A 1 112 ? -9.422 13.609 18.672 1 78.25 112 ARG A N 1
ATOM 944 C CA . ARG A 1 112 ? -9.648 13.469 20.094 1 78.25 112 ARG A CA 1
ATOM 945 C C . ARG A 1 112 ? -10.312 12.133 20.422 1 78.25 112 ARG A C 1
ATOM 947 O O . ARG A 1 112 ? -11.352 11.797 19.844 1 78.25 112 ARG A O 1
ATOM 954 N N . GLN A 1 113 ? -9.578 11.234 21.25 1 70.25 113 GLN A N 1
ATOM 955 C CA . GLN A 1 113 ? -10.125 9.977 21.734 1 70.25 113 GLN A CA 1
ATOM 956 C C . GLN A 1 113 ? -10.195 8.938 20.625 1 70.25 113 GLN A C 1
ATOM 958 O O . GLN A 1 113 ? -11.148 8.156 20.547 1 70.25 113 GLN A O 1
ATOM 963 N N . ALA A 1 114 ? -9.391 9.219 19.656 1 71.5 114 ALA A N 1
ATOM 964 C CA . ALA A 1 114 ? -9.281 8.141 18.672 1 71.5 114 ALA A CA 1
ATOM 965 C C . ALA A 1 114 ? -8.172 7.16 19.062 1 71.5 114 ALA A C 1
ATOM 967 O O . ALA A 1 114 ? -7.23 7.523 19.766 1 71.5 114 ALA A O 1
ATOM 968 N N . ASP A 1 115 ? -8.32 5.883 19 1 77.06 115 ASP A N 1
ATOM 969 C CA . ASP A 1 115 ? -7.367 4.832 19.344 1 77.06 115 ASP A CA 1
ATOM 970 C C . ASP A 1 115 ? -6.328 4.656 18.234 1 77.06 115 ASP A C 1
ATOM 972 O O . ASP A 1 115 ? -5.688 3.609 18.141 1 77.06 115 ASP A O 1
ATOM 976 N N . LYS A 1 116 ? -6.133 5.68 17.422 1 88.5 116 LYS A N 1
ATOM 977 C CA . LYS A 1 116 ? -5.172 5.555 16.328 1 88.5 116 LYS A CA 1
ATOM 978 C C . LYS A 1 116 ? -4.211 6.742 16.312 1 88.5 116 LYS A C 1
ATOM 980 O O . LYS A 1 116 ? -4.629 7.891 16.469 1 88.5 116 LYS A O 1
ATOM 985 N N . VAL A 1 117 ? -2.951 6.445 16.094 1 93.75 117 VAL A N 1
ATOM 986 C CA . VAL A 1 117 ? -1.942 7.492 15.992 1 93.75 117 VAL A CA 1
ATOM 987 C C . VAL A 1 117 ? -1.297 7.457 14.609 1 93.75 117 VAL A C 1
ATOM 989 O O . VAL A 1 117 ? -1.395 6.453 13.898 1 93.75 117 VAL A O 1
ATOM 992 N N . TRP A 1 118 ? -0.79 8.594 14.25 1 97.06 118 TRP A N 1
ATOM 993 C CA . TRP A 1 118 ? -0.193 8.758 12.93 1 97.06 118 TRP A CA 1
ATOM 994 C C . TRP A 1 118 ? 1.241 9.266 13.039 1 97.06 118 TRP A C 1
ATOM 996 O O . TRP A 1 118 ? 1.542 10.117 13.875 1 97.06 118 TRP A O 1
ATOM 1006 N N . ARG A 1 119 ? 2.117 8.672 12.203 1 97.88 119 ARG A N 1
ATOM 1007 C CA . ARG A 1 119 ? 3.447 9.258 12.086 1 97.88 119 ARG A CA 1
ATOM 1008 C C . ARG A 1 119 ? 3.365 10.719 11.672 1 97.88 119 ARG A C 1
ATOM 1010 O O . ARG A 1 119 ? 2.525 11.094 10.852 1 97.88 119 ARG A O 1
ATOM 1017 N N . LEU A 1 120 ? 4.273 11.516 12.18 1 98.31 120 LEU A N 1
ATOM 1018 C CA . LEU A 1 120 ? 4.234 12.953 11.961 1 98.31 120 LEU A CA 1
ATOM 1019 C C . LEU A 1 120 ? 4.391 13.289 10.484 1 98.31 120 LEU A C 1
ATOM 1021 O O . LEU A 1 120 ? 3.74 14.211 9.977 1 98.31 120 LEU A O 1
ATOM 1025 N N . ASP A 1 121 ? 5.262 12.641 9.805 1 98.31 121 ASP A N 1
ATOM 1026 C CA . ASP A 1 121 ? 5.488 12.969 8.398 1 98.31 121 ASP A CA 1
ATOM 1027 C C . ASP A 1 121 ? 4.258 12.641 7.559 1 98.31 121 ASP A C 1
ATOM 1029 O O . ASP A 1 121 ? 3.93 13.375 6.621 1 98.31 121 ASP A O 1
ATOM 1033 N N . LEU A 1 122 ? 3.557 11.609 7.879 1 98.5 122 LEU A N 1
ATOM 1034 C CA . LEU A 1 122 ? 2.293 11.328 7.211 1 98.5 122 LEU A CA 1
ATOM 1035 C C . LEU A 1 122 ? 1.289 12.453 7.434 1 98.5 122 LEU A C 1
ATOM 1037 O O . LEU A 1 122 ? 0.631 12.898 6.492 1 98.5 122 LEU A O 1
ATOM 1041 N N . VAL A 1 123 ? 1.216 12.891 8.688 1 98.62 123 VAL A N 1
ATOM 1042 C CA . VAL A 1 123 ? 0.282 13.945 9.055 1 98.62 123 VAL A CA 1
ATOM 1043 C C . VAL A 1 123 ? 0.576 15.203 8.234 1 98.62 123 VAL A C 1
ATOM 1045 O O . VAL A 1 123 ? -0.338 15.812 7.684 1 98.62 123 VAL A O 1
ATOM 1048 N N . MET A 1 124 ? 1.822 15.539 8.102 1 98.75 124 MET A N 1
ATOM 1049 C CA . MET A 1 124 ? 2.23 16.75 7.402 1 98.75 124 MET A CA 1
ATOM 1050 C C . MET A 1 124 ? 1.842 16.688 5.926 1 98.75 124 MET A C 1
ATOM 1052 O O . MET A 1 124 ? 1.327 17.656 5.375 1 98.75 124 MET A O 1
ATOM 1056 N N . VAL A 1 125 ? 2.049 15.539 5.328 1 98.69 125 VAL A N 1
ATOM 1057 C CA . VAL A 1 125 ? 1.731 15.375 3.916 1 98.69 125 VAL A CA 1
ATOM 1058 C C . VAL A 1 125 ? 0.22 15.461 3.711 1 98.69 125 VAL A C 1
ATOM 1060 O O . VAL A 1 125 ? -0.249 16.094 2.764 1 98.69 125 VAL A O 1
ATOM 1063 N N . ILE A 1 126 ? -0.521 14.875 4.57 1 98.62 126 ILE A N 1
ATOM 1064 C CA . ILE A 1 126 ? -1.976 14.898 4.453 1 98.62 126 ILE A CA 1
ATOM 1065 C C . ILE A 1 126 ? -2.488 16.328 4.652 1 98.62 126 ILE A C 1
ATOM 1067 O O . ILE A 1 126 ? -3.326 16.797 3.881 1 98.62 126 ILE A O 1
ATOM 1071 N N . LEU A 1 127 ? -1.977 17.016 5.605 1 98.75 127 LEU A N 1
ATOM 1072 C CA . LEU A 1 127 ? -2.453 18.359 5.949 1 98.75 127 LEU A CA 1
ATOM 1073 C C . LEU A 1 127 ? -2.148 19.344 4.832 1 98.75 127 LEU A C 1
ATOM 1075 O O . LEU A 1 127 ? -2.969 20.219 4.523 1 98.75 127 LEU A O 1
ATOM 1079 N N . PHE A 1 128 ? -0.983 19.203 4.238 1 98.69 128 PHE A N 1
ATOM 1080 C CA . PHE A 1 128 ? -0.53 20.328 3.436 1 98.69 128 PHE A CA 1
ATOM 1081 C C . PHE A 1 128 ? -0.452 19.953 1.962 1 98.69 128 PHE A C 1
ATOM 1083 O O . PHE A 1 128 ? -0.325 20.812 1.097 1 98.69 128 PHE A O 1
ATOM 1090 N N . LYS A 1 129 ? -0.602 18.625 1.633 1 97.75 129 LYS A N 1
ATOM 1091 C CA . LYS A 1 129 ? -0.573 18.219 0.234 1 97.75 129 LYS A CA 1
ATOM 1092 C C . LYS A 1 129 ? -1.853 17.469 -0.147 1 97.75 129 LYS A C 1
ATOM 1094 O O . LYS A 1 129 ? -2.072 17.172 -1.319 1 97.75 129 LYS A O 1
ATOM 1099 N N . ALA A 1 130 ? -2.637 17.156 0.742 1 97.75 130 ALA A N 1
ATOM 1100 C CA . ALA A 1 130 ? -3.936 16.531 0.52 1 97.75 130 ALA A CA 1
ATOM 1101 C C . ALA A 1 130 ? -3.779 15.195 -0.198 1 97.75 130 ALA A C 1
ATOM 1103 O O . ALA A 1 130 ? -4.551 14.875 -1.105 1 97.75 130 ALA A O 1
ATOM 1104 N N . ILE A 1 131 ? -2.754 14.438 0.13 1 97.75 131 ILE A N 1
ATOM 1105 C CA . ILE A 1 131 ? -2.576 13.078 -0.372 1 97.75 131 ILE A CA 1
ATOM 1106 C C . ILE A 1 131 ? -3.242 12.086 0.576 1 97.75 131 ILE A C 1
ATOM 1108 O O . ILE A 1 131 ? -3.004 12.117 1.786 1 97.75 131 ILE A O 1
ATOM 1112 N N . PRO A 1 132 ? -4.066 11.258 -0.002 1 97.62 132 PRO A N 1
ATOM 1113 C CA . PRO A 1 132 ? -4.84 10.352 0.855 1 97.62 132 PRO A CA 1
ATOM 1114 C C . PRO A 1 132 ? -4.023 9.164 1.355 1 97.62 132 PRO A C 1
ATOM 1116 O O . PRO A 1 132 ? -4.277 8.023 0.962 1 97.62 132 PRO A O 1
ATOM 1119 N N . LEU A 1 133 ? -3.195 9.398 2.268 1 97.75 133 LEU A N 1
ATOM 1120 C CA . LEU A 1 133 ? -2.354 8.367 2.869 1 97.75 133 LEU A CA 1
ATOM 1121 C C . LEU A 1 133 ? -3.057 7.719 4.059 1 97.75 133 LEU A C 1
ATOM 1123 O O . LEU A 1 133 ? -3.764 8.391 4.809 1 97.75 133 LEU A O 1
ATOM 1127 N N . GLU A 1 134 ? -2.814 6.449 4.145 1 94.44 134 GLU A N 1
ATOM 1128 C CA . GLU A 1 134 ? -3.201 5.746 5.363 1 94.44 134 GLU A CA 1
ATOM 1129 C C . GLU A 1 134 ? -2.035 5.656 6.344 1 94.44 134 GLU A C 1
ATOM 1131 O O . GLU A 1 134 ? -0.892 5.949 5.984 1 94.44 134 GLU A O 1
ATOM 1136 N N . SER A 1 135 ? -2.336 5.25 7.613 1 93.31 135 SER A N 1
ATOM 1137 C CA . SER A 1 135 ? -1.317 5.238 8.656 1 93.31 135 SER A CA 1
ATOM 1138 C C . SER A 1 135 ? -0.24 4.195 8.367 1 93.31 135 SER A C 1
ATOM 1140 O O . SER A 1 135 ? 0.855 4.254 8.93 1 93.31 135 SER A O 1
ATOM 1142 N N . THR A 1 136 ? -0.55 3.225 7.469 1 90.62 136 THR A N 1
ATOM 1143 C CA . THR A 1 136 ? 0.38 2.148 7.145 1 90.62 136 THR A CA 1
ATOM 1144 C C . THR A 1 136 ? 1.207 2.502 5.914 1 90.62 136 THR A C 1
ATOM 1146 O O . THR A 1 136 ? 2.035 1.705 5.465 1 90.62 136 THR A O 1
ATOM 1149 N N . ASP A 1 137 ? 1.057 3.719 5.453 1 94.06 137 ASP A N 1
ATOM 1150 C CA . ASP A 1 137 ? 1.693 4.074 4.188 1 94.06 137 ASP A CA 1
ATOM 1151 C C . ASP A 1 137 ? 3.045 4.742 4.422 1 94.06 137 ASP A C 1
ATOM 1153 O O . ASP A 1 137 ? 3.602 5.363 3.516 1 94.06 137 ASP A O 1
ATOM 1157 N N . GLY A 1 138 ? 3.557 4.617 5.594 1 92.81 138 GLY A N 1
ATOM 1158 C CA . GLY A 1 138 ? 4.836 5.234 5.902 1 92.81 138 GLY A CA 1
ATOM 1159 C C . GLY A 1 138 ? 5.953 4.801 4.973 1 92.81 138 GLY A C 1
ATOM 1160 O O . GLY A 1 138 ? 6.84 5.594 4.648 1 92.81 138 GLY A O 1
ATOM 1161 N N . GLU A 1 139 ? 5.91 3.6 4.527 1 87.75 139 GLU A N 1
ATOM 1162 C CA . GLU A 1 139 ? 6.973 3.045 3.691 1 87.75 139 GLU A CA 1
ATOM 1163 C C . GLU A 1 139 ? 6.922 3.623 2.279 1 87.75 139 GLU A C 1
ATOM 1165 O O . GLU A 1 139 ? 7.883 3.496 1.517 1 87.75 139 GLU A O 1
ATOM 1170 N N . ARG A 1 140 ? 5.855 4.262 1.988 1 92.31 140 ARG A N 1
ATOM 1171 C CA . ARG A 1 140 ? 5.695 4.859 0.666 1 92.31 140 ARG A CA 1
ATOM 1172 C C . ARG A 1 140 ? 6.328 6.242 0.61 1 92.31 140 ARG A C 1
ATOM 1174 O O . ARG A 1 140 ? 6.477 6.82 -0.469 1 92.31 140 ARG A O 1
ATOM 1181 N N . LEU A 1 141 ? 6.625 6.73 1.753 1 95.81 141 LEU A N 1
ATOM 1182 C CA . LEU A 1 141 ? 7.18 8.078 1.787 1 95.81 141 LEU A CA 1
ATOM 1183 C C . LEU A 1 141 ? 8.672 8.062 1.456 1 95.81 141 LEU A C 1
ATOM 1185 O O . LEU A 1 141 ? 9.406 7.203 1.94 1 95.81 141 LEU A O 1
ATOM 1189 N N . GLU A 1 142 ? 9.039 8.984 0.602 1 94.12 142 GLU A N 1
ATOM 1190 C CA . GLU A 1 142 ? 10.438 9.203 0.24 1 94.12 142 GLU A CA 1
ATOM 1191 C C . GLU A 1 142 ? 10.883 10.625 0.575 1 94.12 142 GLU A C 1
ATOM 1193 O O . GLU A 1 142 ? 10.242 11.594 0.156 1 94.12 142 GLU A O 1
ATOM 1198 N N . LYS A 1 143 ? 11.945 10.609 1.273 1 95.38 143 LYS A N 1
ATOM 1199 C CA . LYS A 1 143 ? 12.477 11.914 1.659 1 95.38 143 LYS A CA 1
ATOM 1200 C C . LYS A 1 143 ? 13.406 12.469 0.582 1 95.38 143 LYS A C 1
ATOM 1202 O O . LYS A 1 143 ? 14.039 11.711 -0.156 1 95.38 143 LYS A O 1
ATOM 1207 N N . SER A 1 144 ? 13.422 13.789 0.546 1 94.56 144 SER A N 1
ATOM 1208 C CA . SER A 1 144 ? 14.336 14.469 -0.368 1 94.56 144 SER A CA 1
ATOM 1209 C C . SER A 1 144 ? 15.789 14.078 -0.093 1 94.56 144 SER A C 1
ATOM 1211 O O . SER A 1 144 ? 16.188 13.945 1.064 1 94.56 144 SER A O 1
ATOM 1213 N N . PRO A 1 145 ? 16.594 13.891 -1.183 1 90.5 145 PRO A N 1
ATOM 1214 C CA . PRO A 1 145 ? 18.016 13.602 -0.993 1 90.5 145 PRO A CA 1
ATOM 1215 C C . PRO A 1 145 ? 18.75 14.734 -0.288 1 90.5 145 PRO A C 1
ATOM 1217 O O . PRO A 1 145 ? 19.828 14.516 0.275 1 90.5 145 PRO A O 1
ATOM 1220 N N . GLU A 1 146 ? 18.203 15.867 -0.301 1 91.19 146 GLU A N 1
ATOM 1221 C CA . GLU A 1 146 ? 18.828 17.047 0.276 1 91.19 146 GLU A CA 1
ATOM 1222 C C . GLU A 1 146 ? 18.578 17.125 1.78 1 91.19 146 GLU A C 1
ATOM 1224 O O . GLU A 1 146 ? 19.156 17.984 2.465 1 91.19 146 GLU A O 1
ATOM 1229 N N . CYS A 1 147 ? 17.781 16.188 2.264 1 95.25 147 CYS A N 1
ATOM 1230 C CA . CYS A 1 147 ? 17.484 16.219 3.689 1 95.25 147 CYS A CA 1
ATOM 1231 C C . CYS A 1 147 ? 18.703 15.883 4.52 1 95.25 147 CYS A C 1
ATOM 1233 O O . CYS A 1 147 ? 19.375 14.875 4.262 1 95.25 147 CYS A O 1
ATOM 1235 N N . LEU A 1 148 ? 19.047 16.734 5.449 1 91.38 148 LEU A N 1
ATOM 1236 C CA . LEU A 1 148 ? 20.172 16.484 6.344 1 91.38 148 LEU A CA 1
ATOM 1237 C C . LEU A 1 148 ? 19.859 15.336 7.301 1 91.38 148 LEU A C 1
ATOM 1239 O O . LEU A 1 148 ? 20.719 14.484 7.57 1 91.38 148 LEU A O 1
ATOM 1243 N N . HIS A 1 149 ? 18.641 15.328 7.832 1 93.5 149 HIS A N 1
ATOM 1244 C CA . HIS A 1 149 ? 18.141 14.281 8.719 1 93.5 149 HIS A CA 1
ATOM 1245 C C . HIS A 1 149 ? 16.812 13.719 8.219 1 93.5 149 HIS A C 1
ATOM 1247 O O . HIS A 1 149 ? 15.766 14.008 8.781 1 93.5 149 HIS A O 1
ATOM 1253 N N . SER A 1 150 ? 16.922 12.828 7.332 1 93.88 150 SER A N 1
ATOM 1254 C CA . SER A 1 150 ? 15.75 12.312 6.641 1 93.88 150 SER A CA 1
ATOM 1255 C C . SER A 1 150 ? 14.789 11.641 7.609 1 93.88 150 SER A C 1
ATOM 1257 O O . SER A 1 150 ? 13.57 11.719 7.438 1 93.88 150 SER A O 1
ATOM 1259 N N . SER A 1 151 ? 15.336 11.086 8.719 1 95.19 151 SER A N 1
ATOM 1260 C CA . SER A 1 151 ? 14.508 10.297 9.625 1 95.19 151 SER A CA 1
ATOM 1261 C C . SER A 1 151 ? 13.625 11.195 10.492 1 95.19 151 SER A C 1
ATOM 1263 O O . SER A 1 151 ? 12.641 10.727 11.062 1 95.19 151 SER A O 1
ATOM 1265 N N . LEU A 1 152 ? 13.977 12.445 10.531 1 97.75 152 LEU A N 1
ATOM 1266 C CA . LEU A 1 152 ? 13.242 13.312 11.453 1 97.75 152 LEU A CA 1
ATOM 1267 C C . LEU A 1 152 ? 12.664 14.516 10.719 1 97.75 152 LEU A C 1
ATOM 1269 O O . LEU A 1 152 ? 11.93 15.312 11.305 1 97.75 152 LEU A O 1
ATOM 1273 N N . CYS A 1 153 ? 12.961 14.648 9.43 1 98.31 153 CYS A N 1
ATOM 1274 C CA . CYS A 1 153 ? 12.422 15.766 8.664 1 98.31 153 CYS A CA 1
ATOM 1275 C C . CYS A 1 153 ? 10.93 15.586 8.414 1 98.31 153 CYS A C 1
ATOM 1277 O O . CYS A 1 153 ? 10.5 14.531 7.934 1 98.31 153 CYS A O 1
ATOM 1279 N N . VAL A 1 154 ? 10.156 16.656 8.695 1 98.31 154 VAL A N 1
ATOM 1280 C CA . VAL A 1 154 ? 8.703 16.531 8.547 1 98.31 154 VAL A CA 1
ATOM 1281 C C . VAL A 1 154 ? 8.188 17.594 7.586 1 98.31 154 VAL A C 1
ATOM 1283 O O . VAL A 1 154 ? 6.988 17.859 7.531 1 98.31 154 VAL A O 1
ATOM 1286 N N . ASN A 1 155 ? 9.094 18.328 6.867 1 98.06 155 ASN A N 1
ATOM 1287 C CA . ASN A 1 155 ? 8.648 19.266 5.836 1 98.06 155 ASN A CA 1
ATOM 1288 C C . ASN A 1 155 ? 7.922 18.547 4.707 1 98.06 155 ASN A C 1
ATOM 1290 O O . ASN A 1 155 ? 8.523 17.734 3.992 1 98.06 155 ASN A O 1
ATOM 1294 N N . PRO A 1 156 ? 6.629 18.828 4.527 1 98.12 156 PRO A N 1
ATOM 1295 C CA . PRO A 1 156 ? 5.883 18.109 3.492 1 98.12 156 PRO A CA 1
ATOM 1296 C C . PRO A 1 156 ? 6.484 18.297 2.102 1 98.12 156 PRO A C 1
ATOM 1298 O O . PRO A 1 156 ? 6.332 17.422 1.242 1 98.12 156 PRO A O 1
ATOM 1301 N N . PHE A 1 157 ? 7.191 19.312 1.881 1 97.31 157 PHE A N 1
ATOM 1302 C CA . PHE A 1 157 ? 7.754 19.594 0.565 1 97.31 157 PHE A CA 1
ATOM 1303 C C . PHE A 1 157 ? 9.07 18.844 0.375 1 97.31 157 PHE A C 1
ATOM 1305 O O . PHE A 1 157 ? 9.656 18.875 -0.712 1 97.31 157 PHE A O 1
ATOM 1312 N N . HIS A 1 158 ? 9.5 18.234 1.417 1 97.75 158 HIS A N 1
ATOM 1313 C CA . HIS A 1 158 ? 10.648 17.344 1.321 1 97.75 158 HIS A CA 1
ATOM 1314 C C . HIS A 1 158 ? 10.203 15.883 1.23 1 97.75 158 HIS A C 1
ATOM 1316 O O . HIS A 1 158 ? 11.039 14.977 1.254 1 97.75 158 HIS A O 1
ATOM 1322 N N . ILE A 1 159 ? 8.945 15.672 1.182 1 97.44 159 ILE A N 1
ATOM 1323 C CA . ILE A 1 159 ? 8.422 14.312 1.211 1 97.44 159 ILE A CA 1
ATOM 1324 C C . ILE A 1 159 ? 7.652 14.023 -0.076 1 97.44 159 ILE A C 1
ATOM 1326 O O . ILE A 1 159 ? 6.758 14.781 -0.452 1 97.44 159 ILE A O 1
ATOM 1330 N N . ASN A 1 160 ? 8.039 13.016 -0.704 1 95.19 160 ASN A N 1
ATOM 1331 C CA . ASN A 1 160 ? 7.336 12.523 -1.883 1 95.19 160 ASN A CA 1
ATOM 1332 C C . ASN A 1 160 ? 6.766 11.125 -1.652 1 95.19 160 ASN A C 1
ATOM 1334 O O . ASN A 1 160 ? 7.125 10.461 -0.684 1 95.19 160 ASN A O 1
ATOM 1338 N N . VAL A 1 161 ? 5.812 10.789 -2.445 1 95.38 161 VAL A N 1
ATOM 1339 C CA . VAL A 1 161 ? 5.227 9.461 -2.373 1 95.38 161 VAL A CA 1
ATOM 1340 C C . VAL A 1 161 ? 5.789 8.578 -3.488 1 95.38 161 VAL A C 1
ATOM 1342 O O . VAL A 1 161 ? 5.75 8.961 -4.66 1 95.38 161 VAL A O 1
ATOM 1345 N N . SER A 1 162 ? 6.344 7.504 -3.088 1 91.56 162 SER A N 1
ATOM 1346 C CA . SER A 1 162 ? 6.934 6.578 -4.051 1 91.56 162 SER A CA 1
ATOM 1347 C C . SER A 1 162 ? 5.859 5.832 -4.832 1 91.56 162 SER A C 1
ATOM 1349 O O . SER A 1 162 ? 4.852 5.41 -4.262 1 91.56 162 SER A O 1
ATOM 1351 N N . VAL A 1 163 ? 6.066 5.777 -6.117 1 91.81 163 VAL A N 1
ATOM 1352 C CA . VAL A 1 163 ? 5.184 4.992 -6.973 1 91.81 163 VAL A CA 1
ATOM 1353 C C . VAL A 1 163 ? 5.715 3.566 -7.094 1 91.81 163 VAL A C 1
ATOM 1355 O O . VAL A 1 163 ? 6.887 3.357 -7.422 1 91.81 163 VAL A O 1
ATOM 1358 N N . ARG A 1 164 ? 4.855 2.631 -6.812 1 91.75 164 ARG A N 1
ATOM 1359 C CA . ARG A 1 164 ? 5.215 1.22 -6.906 1 91.75 164 ARG A CA 1
ATOM 1360 C C . ARG A 1 164 ? 4.695 0.608 -8.203 1 91.75 164 ARG A C 1
ATOM 1362 O O . ARG A 1 164 ? 3.848 1.196 -8.875 1 91.75 164 ARG A O 1
ATOM 1369 N N . GLU A 1 165 ? 5.254 -0.583 -8.484 1 91.81 165 GLU A N 1
ATOM 1370 C CA . GLU A 1 165 ? 4.824 -1.285 -9.688 1 91.81 165 GLU A CA 1
ATOM 1371 C C . GLU A 1 165 ? 3.322 -1.551 -9.672 1 91.81 165 GLU A C 1
ATOM 1373 O O . GLU A 1 165 ? 2.658 -1.472 -10.711 1 91.81 165 GLU A O 1
ATOM 1378 N N . LEU A 1 166 ? 2.875 -1.911 -8.516 1 94.44 166 LEU A N 1
ATOM 1379 C CA . LEU A 1 166 ? 1.441 -2.158 -8.406 1 94.44 166 LEU A CA 1
ATOM 1380 C C . LEU A 1 166 ? 0.645 -0.907 -8.758 1 94.44 166 LEU A C 1
ATOM 1382 O O . LEU A 1 166 ? -0.428 -0.998 -9.359 1 94.44 166 LEU A O 1
ATOM 1386 N N . ASP A 1 167 ? 1.11 0.272 -8.336 1 93.94 167 ASP A N 1
ATOM 1387 C CA . ASP A 1 167 ? 0.436 1.523 -8.664 1 93.94 167 ASP A CA 1
ATOM 1388 C C . ASP A 1 167 ? 0.341 1.711 -10.18 1 93.94 167 ASP A C 1
ATOM 1390 O O . ASP A 1 167 ? -0.7 2.123 -10.695 1 93.94 167 ASP A O 1
ATOM 1394 N N . LEU A 1 168 ? 1.4 1.461 -10.844 1 92.38 168 LEU A N 1
ATOM 1395 C CA . LEU A 1 168 ? 1.43 1.592 -12.297 1 92.38 168 LEU A CA 1
ATOM 1396 C C . LEU A 1 168 ? 0.455 0.618 -12.945 1 92.38 168 LEU A C 1
ATOM 1398 O O . LEU A 1 168 ? -0.274 0.988 -13.867 1 92.38 168 LEU A O 1
ATOM 1402 N N . TYR A 1 169 ? 0.503 -0.539 -12.484 1 93.69 169 TYR A N 1
ATOM 1403 C CA . TYR A 1 169 ? -0.416 -1.557 -12.977 1 93.69 169 TYR A CA 1
ATOM 1404 C C . TYR A 1 169 ? -1.864 -1.112 -12.812 1 93.69 169 TYR A C 1
ATOM 1406 O O . TYR A 1 169 ? -2.65 -1.165 -13.758 1 93.69 169 TYR A O 1
ATOM 1414 N N . LEU A 1 170 ? -2.15 -0.671 -11.617 1 94 170 LEU A N 1
ATOM 1415 C CA . LEU A 1 170 ? -3.52 -0.272 -11.312 1 94 170 LEU A CA 1
ATOM 1416 C C . LEU A 1 170 ? -3.914 0.971 -12.102 1 94 170 LEU A C 1
ATOM 1418 O O . LEU A 1 170 ? -5.074 1.119 -12.492 1 94 170 LEU A O 1
ATOM 1422 N N . ALA A 1 171 ? -3 1.846 -12.258 1 92.62 171 ALA A N 1
ATOM 1423 C CA . ALA A 1 171 ? -3.287 3.045 -13.039 1 92.62 171 ALA A CA 1
ATOM 1424 C C . ALA A 1 171 ? -3.73 2.684 -14.453 1 92.62 171 ALA A C 1
ATOM 1426 O O . ALA A 1 171 ? -4.684 3.264 -14.984 1 92.62 171 ALA A O 1
ATOM 1427 N N . ASN A 1 172 ? -3.039 1.768 -15.078 1 88.69 172 ASN A N 1
ATOM 1428 C CA . ASN A 1 172 ? -3.41 1.315 -16.406 1 88.69 172 ASN A CA 1
ATOM 1429 C C . ASN A 1 172 ? -4.793 0.669 -16.422 1 88.69 172 ASN A C 1
ATOM 1431 O O . ASN A 1 172 ? -5.582 0.896 -17.344 1 88.69 172 ASN A O 1
ATOM 1435 N N . PHE A 1 173 ? -5.027 -0.037 -15.461 1 86.5 173 PHE A N 1
ATOM 1436 C CA . PHE A 1 173 ? -6.309 -0.72 -15.328 1 86.5 173 PHE A CA 1
ATOM 1437 C C . PHE A 1 173 ? -7.441 0.284 -15.141 1 86.5 173 PHE A C 1
ATOM 1439 O O . PHE A 1 173 ? -8.5 0.153 -15.758 1 86.5 173 PHE A O 1
ATOM 1446 N N . ILE A 1 174 ? -7.219 1.237 -14.289 1 85.56 174 ILE A N 1
ATOM 1447 C CA . ILE A 1 174 ? -8.211 2.242 -13.938 1 85.56 174 ILE A CA 1
ATOM 1448 C C . ILE A 1 174 ? -8.547 3.096 -15.156 1 85.56 174 ILE A C 1
ATOM 1450 O O . ILE A 1 174 ? -9.703 3.449 -15.383 1 85.56 174 ILE A O 1
ATOM 1454 N N . PHE A 1 175 ? -7.66 3.387 -16.016 1 83.38 175 PHE A N 1
ATOM 1455 C CA . PHE A 1 175 ? -7.902 4.289 -17.141 1 83.38 175 PHE A CA 1
ATOM 1456 C C . PHE A 1 175 ? -8.18 3.502 -18.422 1 83.38 175 PHE A C 1
ATOM 1458 O O . PHE A 1 175 ? -8.602 4.078 -19.422 1 83.38 175 PHE A O 1
ATOM 1465 N N . SER A 1 176 ? -7.922 2.244 -18.516 1 77.56 176 SER A N 1
ATOM 1466 C CA . SER A 1 176 ? -8.297 1.456 -19.688 1 77.56 176 SER A CA 1
ATOM 1467 C C . SER A 1 176 ? -9.781 1.112 -19.656 1 77.56 176 SER A C 1
ATOM 1469 O O . SER A 1 176 ? -10.367 0.811 -20.703 1 77.56 176 SER A O 1
ATOM 1471 N N . GLN A 1 177 ? -10.461 1.113 -18.594 1 59.31 177 GLN A N 1
ATOM 1472 C CA . GLN A 1 177 ? -11.906 0.929 -18.609 1 59.31 177 GLN A CA 1
ATOM 1473 C C . GLN A 1 177 ? -12.617 2.205 -19.031 1 59.31 177 GLN A C 1
ATOM 1475 O O . GLN A 1 177 ? -12.188 3.311 -18.703 1 59.31 177 GLN A O 1
ATOM 1480 N N . ASP B 1 1 ? 9.273 -35.719 -9.664 1 45.53 1 ASP B N 1
ATOM 1481 C CA . ASP B 1 1 ? 8.25 -34.812 -9.188 1 45.53 1 ASP B CA 1
ATOM 1482 C C . ASP B 1 1 ? 7.844 -33.812 -10.289 1 45.53 1 ASP B C 1
ATOM 1484 O O . ASP B 1 1 ? 6.785 -33.188 -10.203 1 45.53 1 ASP B O 1
ATOM 1488 N N . GLU B 1 2 ? 8.812 -33.688 -11.367 1 58.81 2 GLU B N 1
ATOM 1489 C CA . GLU B 1 2 ? 8.695 -32.812 -12.523 1 58.81 2 GLU B CA 1
ATOM 1490 C C . GLU B 1 2 ? 7.672 -33.344 -13.523 1 58.81 2 GLU B C 1
ATOM 1492 O O . GLU B 1 2 ? 7.074 -32.562 -14.273 1 58.81 2 GLU B O 1
ATOM 1497 N N . PHE B 1 3 ? 7.285 -34.531 -13.258 1 71 3 PHE B N 1
ATOM 1498 C CA . PHE B 1 3 ? 6.426 -35.125 -14.289 1 71 3 PHE B CA 1
ATOM 1499 C C . PHE B 1 3 ? 5.047 -35.438 -13.727 1 71 3 PHE B C 1
ATOM 1501 O O . PHE B 1 3 ? 4.402 -36.406 -14.156 1 71 3 PHE B O 1
ATOM 1508 N N . HIS B 1 4 ? 4.648 -34.688 -12.828 1 89.25 4 HIS B N 1
ATOM 1509 C CA . HIS B 1 4 ? 3.312 -34.906 -12.281 1 89.25 4 HIS B CA 1
ATOM 1510 C C . HIS B 1 4 ? 2.248 -34.219 -13.133 1 89.25 4 HIS B C 1
ATOM 1512 O O . HIS B 1 4 ? 2.443 -33.094 -13.594 1 89.25 4 HIS B O 1
ATOM 1518 N N . PRO B 1 5 ? 1.125 -34.906 -13.461 1 94.88 5 PRO B N 1
ATOM 1519 C CA . PRO B 1 5 ? 0.073 -34.375 -14.312 1 94.88 5 PRO B CA 1
ATOM 1520 C C . PRO B 1 5 ? -0.392 -32.969 -13.852 1 94.88 5 PRO B C 1
ATOM 1522 O O . PRO B 1 5 ? -0.693 -32.125 -14.68 1 94.88 5 PRO B O 1
ATOM 1525 N N . PHE B 1 6 ? -0.437 -32.781 -12.594 1 97.25 6 PHE B N 1
ATOM 1526 C CA . PHE B 1 6 ? -0.8 -31.484 -12.008 1 97.25 6 PHE B CA 1
ATOM 1527 C C . PHE B 1 6 ? 0.125 -30.391 -12.508 1 97.25 6 PHE B C 1
ATOM 1529 O O . PHE B 1 6 ? -0.338 -29.328 -12.945 1 97.25 6 PHE B O 1
ATOM 1536 N N . ILE B 1 7 ? 1.37 -30.625 -12.438 1 97.62 7 ILE B N 1
ATOM 1537 C CA . ILE B 1 7 ? 2.383 -29.656 -12.82 1 97.62 7 ILE B CA 1
ATOM 1538 C C . ILE B 1 7 ? 2.336 -29.422 -14.328 1 97.62 7 ILE B C 1
ATOM 1540 O O . ILE B 1 7 ? 2.344 -28.281 -14.789 1 97.62 7 ILE B O 1
ATOM 1544 N N . GLU B 1 8 ? 2.264 -30.484 -15.047 1 96.94 8 GLU B N 1
ATOM 1545 C CA . GLU B 1 8 ? 2.256 -30.406 -16.5 1 96.94 8 GLU B CA 1
ATOM 1546 C C . GLU B 1 8 ? 1.069 -29.594 -17.016 1 96.94 8 GLU B C 1
ATOM 1548 O O . GLU B 1 8 ? 1.194 -28.844 -17.984 1 96.94 8 GLU B O 1
ATOM 1553 N N . ALA B 1 9 ? -0.015 -29.766 -16.406 1 97.75 9 ALA B N 1
ATOM 1554 C CA . ALA B 1 9 ? -1.233 -29.094 -16.828 1 97.75 9 ALA B CA 1
A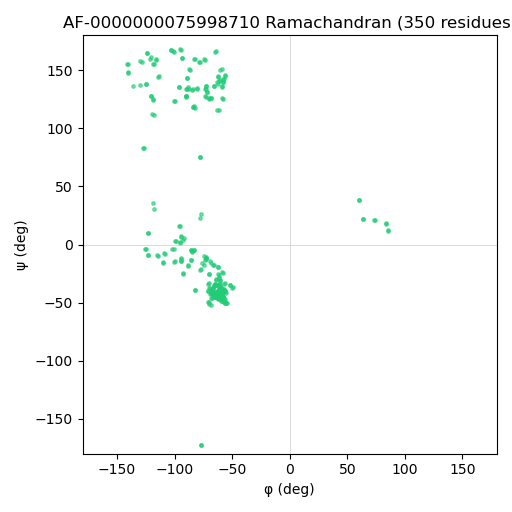TOM 1555 C C . ALA B 1 9 ? -1.167 -27.594 -16.531 1 97.75 9 ALA B C 1
ATOM 1557 O O . ALA B 1 9 ? -1.714 -26.781 -17.281 1 97.75 9 ALA B O 1
ATOM 1558 N N . LEU B 1 10 ? -0.519 -27.266 -15.461 1 98.19 10 LEU B N 1
ATOM 1559 C CA . LEU B 1 10 ? -0.561 -25.891 -14.977 1 98.19 10 LEU B CA 1
ATOM 1560 C C . LEU B 1 10 ? 0.604 -25.078 -15.539 1 98.19 10 LEU B C 1
ATOM 1562 O O . LEU B 1 10 ? 0.517 -23.859 -15.656 1 98.19 10 LEU B O 1
ATOM 1566 N N . LEU B 1 11 ? 1.687 -25.734 -15.898 1 97.56 11 LEU B N 1
ATOM 1567 C CA . LEU B 1 11 ? 2.943 -25.094 -16.25 1 97.56 11 LEU B CA 1
ATOM 1568 C C . LEU B 1 11 ? 2.734 -24.094 -17.391 1 97.56 11 LEU B C 1
ATOM 1570 O O . LEU B 1 11 ? 3.211 -22.953 -17.312 1 97.56 11 LEU B O 1
ATOM 1574 N N . PRO B 1 12 ? 1.946 -24.344 -18.391 1 97.06 12 PRO B N 1
ATOM 1575 C CA . PRO B 1 12 ? 1.767 -23.391 -19.5 1 97.06 12 PRO B CA 1
ATOM 1576 C C . PRO B 1 12 ? 1.013 -22.141 -19.078 1 97.06 12 PRO B C 1
ATOM 1578 O O . PRO B 1 12 ? 1.009 -21.141 -19.797 1 97.06 12 PRO B O 1
ATOM 1581 N N . HIS B 1 13 ? 0.392 -22.172 -17.938 1 98.06 13 HIS B N 1
ATOM 1582 C CA . HIS B 1 13 ? -0.463 -21.062 -17.531 1 98.06 13 HIS B CA 1
ATOM 1583 C C . HIS B 1 13 ? 0.243 -20.172 -16.516 1 98.06 13 HIS B C 1
ATOM 1585 O O . HIS B 1 13 ? -0.302 -19.156 -16.094 1 98.06 13 HIS B O 1
ATOM 1591 N N . VAL B 1 14 ? 1.402 -20.547 -16.109 1 98.38 14 VAL B N 1
ATOM 1592 C CA . VAL B 1 14 ? 2.215 -19.703 -15.242 1 98.38 14 VAL B CA 1
ATOM 1593 C C . VAL B 1 14 ? 2.777 -18.531 -16.031 1 98.38 14 VAL B C 1
ATOM 1595 O O . VAL B 1 14 ? 3.389 -18.719 -17.094 1 98.38 14 VAL B O 1
ATOM 1598 N N . LYS B 1 15 ? 2.555 -17.359 -15.523 1 97.75 15 LYS B N 1
ATOM 1599 C CA . LYS B 1 15 ? 3.01 -16.156 -16.219 1 97.75 15 LYS B CA 1
ATOM 1600 C C . LYS B 1 15 ? 4.523 -16 -16.125 1 97.75 15 LYS B C 1
ATOM 1602 O O . LYS B 1 15 ? 5.102 -16.203 -15.047 1 97.75 15 LYS B O 1
ATOM 1607 N N . ALA B 1 16 ? 5.09 -15.656 -17.25 1 95.19 16 ALA B N 1
ATOM 1608 C CA . ALA B 1 16 ? 6.535 -15.469 -17.281 1 95.19 16 ALA B CA 1
ATOM 1609 C C . ALA B 1 16 ? 6.965 -14.359 -16.328 1 95.19 16 ALA B C 1
ATOM 1611 O O . ALA B 1 16 ? 8.055 -14.414 -15.742 1 95.19 16 ALA B O 1
ATOM 1612 N N . PHE B 1 17 ? 6.152 -13.484 -16.172 1 96.56 17 PHE B N 1
ATOM 1613 C CA . PHE B 1 17 ? 6.344 -12.352 -15.281 1 96.56 17 PHE B CA 1
ATOM 1614 C C . PHE B 1 17 ? 6.734 -12.828 -13.883 1 96.56 17 PHE B C 1
ATOM 1616 O O . PHE B 1 17 ? 7.52 -12.172 -13.195 1 96.56 17 PHE B O 1
ATOM 1623 N N . SER B 1 18 ? 6.207 -13.938 -13.453 1 98.12 18 SER B N 1
ATOM 1624 C CA . SER B 1 18 ? 6.293 -14.375 -12.062 1 98.12 18 SER B CA 1
ATOM 1625 C C . SER B 1 18 ? 7.738 -14.68 -11.672 1 98.12 18 SER B C 1
ATOM 1627 O O . SER B 1 18 ? 8.188 -14.281 -10.594 1 98.12 18 SER B O 1
ATOM 1629 N N . TYR B 1 19 ? 8.414 -15.367 -12.562 1 97.81 19 TYR B N 1
ATOM 1630 C CA . TYR B 1 19 ? 9.82 -15.648 -12.289 1 97.81 19 TYR B CA 1
ATOM 1631 C C . TYR B 1 19 ? 10.586 -14.359 -12.016 1 97.81 19 TYR B C 1
ATOM 1633 O O . TYR B 1 19 ? 11.297 -14.25 -11.016 1 97.81 19 TYR B O 1
ATOM 1641 N N . THR B 1 20 ? 10.414 -13.422 -12.891 1 97.88 20 THR B N 1
ATOM 1642 C CA . THR B 1 20 ? 11.109 -12.148 -12.781 1 97.88 20 THR B CA 1
ATOM 1643 C C . THR B 1 20 ? 10.734 -11.43 -11.492 1 97.88 20 THR B C 1
ATOM 1645 O O . THR B 1 20 ? 11.594 -10.891 -10.797 1 97.88 20 THR B O 1
ATOM 1648 N N . TRP B 1 21 ? 9.539 -11.477 -11.164 1 97.75 21 TRP B N 1
ATOM 1649 C CA . TRP B 1 21 ? 9.031 -10.703 -10.039 1 97.75 21 TRP B CA 1
ATOM 1650 C C . TRP B 1 21 ? 9.562 -11.258 -8.719 1 97.75 21 TRP B C 1
ATOM 1652 O O . TRP B 1 21 ? 10.117 -10.508 -7.902 1 97.75 21 TRP B O 1
ATOM 1662 N N . PHE B 1 22 ? 9.422 -12.539 -8.5 1 97.62 22 PHE B N 1
ATOM 1663 C CA . PHE B 1 22 ? 9.898 -13.133 -7.262 1 97.62 22 PHE B CA 1
ATOM 1664 C C . PHE B 1 22 ? 11.406 -12.953 -7.121 1 97.62 22 PHE B C 1
ATOM 1666 O O . PHE B 1 22 ? 11.898 -12.641 -6.035 1 97.62 22 PHE B O 1
ATOM 1673 N N . ASN B 1 23 ? 12.086 -13.172 -8.203 1 96.69 23 ASN B N 1
ATOM 1674 C CA . ASN B 1 23 ? 13.539 -13.039 -8.148 1 96.69 23 ASN B CA 1
ATOM 1675 C C . ASN B 1 23 ? 13.961 -11.586 -7.953 1 96.69 23 ASN B C 1
ATOM 1677 O O . ASN B 1 23 ? 14.945 -11.312 -7.27 1 96.69 23 ASN B O 1
ATOM 1681 N N . LEU B 1 24 ? 13.258 -10.703 -8.602 1 96.25 24 LEU B N 1
ATOM 1682 C CA . LEU B 1 24 ? 13.57 -9.289 -8.43 1 96.25 24 LEU B CA 1
ATOM 1683 C C . LEU B 1 24 ? 13.391 -8.867 -6.973 1 96.25 24 LEU B C 1
ATOM 1685 O O . LEU B 1 24 ? 14.242 -8.172 -6.414 1 96.25 24 LEU B O 1
ATOM 1689 N N . GLN B 1 25 ? 12.281 -9.281 -6.355 1 95.44 25 GLN B N 1
ATOM 1690 C CA . GLN B 1 25 ? 12.047 -8.961 -4.949 1 95.44 25 GLN B CA 1
ATOM 1691 C C . GLN B 1 25 ? 13.156 -9.523 -4.062 1 95.44 25 GLN B C 1
ATOM 1693 O O . GLN B 1 25 ? 13.594 -8.859 -3.125 1 95.44 25 GLN B O 1
ATOM 1698 N N . ALA B 1 26 ? 13.555 -10.672 -4.34 1 95 26 ALA B N 1
ATOM 1699 C CA . ALA B 1 26 ? 14.648 -11.281 -3.586 1 95 26 ALA B CA 1
ATOM 1700 C C . ALA B 1 26 ? 15.953 -10.516 -3.799 1 95 26 ALA B C 1
ATOM 1702 O O . ALA B 1 26 ? 16.719 -10.305 -2.855 1 95 26 ALA B O 1
ATOM 1703 N N . ALA B 1 27 ? 16.219 -10.148 -5 1 94.5 27 ALA B N 1
ATOM 1704 C CA . ALA B 1 27 ? 17.438 -9.406 -5.312 1 94.5 27 ALA B CA 1
ATOM 1705 C C . ALA B 1 27 ? 17.453 -8.062 -4.594 1 94.5 27 ALA B C 1
ATOM 1707 O O . ALA B 1 27 ? 18.5 -7.637 -4.086 1 94.5 27 ALA B O 1
ATOM 1708 N N . LYS B 1 28 ? 16.375 -7.402 -4.605 1 93.38 28 LYS B N 1
ATOM 1709 C CA . LYS B 1 28 ? 16.266 -6.117 -3.916 1 93.38 28 LYS B CA 1
ATOM 1710 C C . LYS B 1 28 ? 16.562 -6.266 -2.428 1 93.38 28 LYS B C 1
ATOM 1712 O O . LYS B 1 28 ? 17.266 -5.438 -1.843 1 93.38 28 LYS B O 1
ATOM 1717 N N . ARG B 1 29 ? 16.016 -7.254 -1.796 1 92.81 29 ARG B N 1
ATOM 1718 C CA . ARG B 1 29 ? 16.25 -7.508 -0.377 1 92.81 29 ARG B CA 1
ATOM 1719 C C . ARG B 1 29 ? 17.719 -7.809 -0.105 1 92.81 29 ARG B C 1
ATOM 1721 O O . ARG B 1 29 ? 18.297 -7.293 0.855 1 92.81 29 ARG B O 1
ATOM 1728 N N . LYS B 1 30 ? 18.297 -8.617 -0.879 1 92.94 30 LYS B N 1
ATOM 1729 C CA . LYS B 1 30 ? 19.703 -8.953 -0.729 1 92.94 30 LYS B CA 1
ATOM 1730 C C . LYS B 1 30 ? 20.578 -7.715 -0.872 1 92.94 30 LYS B C 1
ATOM 1732 O O . LYS B 1 30 ? 21.547 -7.535 -0.119 1 92.94 30 LYS B O 1
ATOM 1737 N N . TYR B 1 31 ? 20.281 -6.977 -1.898 1 94.12 31 TYR B N 1
ATOM 1738 C CA . TYR B 1 31 ? 21.031 -5.746 -2.135 1 94.12 31 TYR B CA 1
ATOM 1739 C C . TYR B 1 31 ? 20.969 -4.832 -0.917 1 94.12 31 TYR B C 1
ATOM 1741 O O . TYR B 1 31 ? 22 -4.297 -0.488 1 94.12 31 TYR B O 1
ATOM 1749 N N . PHE B 1 32 ? 19.812 -4.633 -0.35 1 91.81 32 PHE B N 1
ATOM 1750 C CA . PHE B 1 32 ? 19.625 -3.77 0.811 1 91.81 32 PHE B CA 1
ATOM 1751 C C . PHE B 1 32 ? 20.422 -4.293 2.002 1 91.81 32 PHE B C 1
ATOM 1753 O O . PHE B 1 32 ? 21.047 -3.518 2.729 1 91.81 32 PHE B O 1
ATOM 1760 N N . LYS B 1 33 ? 20.406 -5.602 2.307 1 91.44 33 LYS B N 1
ATOM 1761 C CA . LYS B 1 33 ? 21.125 -6.211 3.414 1 91.44 33 LYS B CA 1
ATOM 1762 C C . LYS B 1 33 ? 22.641 -6.008 3.256 1 91.44 33 LYS B C 1
ATOM 1764 O O . LYS B 1 33 ? 23.344 -5.797 4.238 1 91.44 33 LYS B O 1
ATOM 1769 N N . LYS B 1 34 ? 23.047 -6.008 2.057 1 94.12 34 LYS B N 1
ATOM 1770 C CA . LYS B 1 34 ? 24.484 -5.898 1.772 1 94.12 34 LYS B CA 1
ATOM 1771 C C . LYS B 1 34 ? 24.938 -4.445 1.805 1 94.12 34 LYS B C 1
ATOM 1773 O O . LYS B 1 34 ? 26.031 -4.145 2.283 1 94.12 34 LYS B O 1
ATOM 1778 N N . HIS B 1 35 ? 24.141 -3.531 1.298 1 93.44 35 HIS B N 1
ATOM 1779 C CA . HIS B 1 35 ? 24.609 -2.168 1.058 1 93.44 35 HIS B CA 1
ATOM 1780 C C . HIS B 1 35 ? 23.953 -1.19 2.033 1 93.44 35 HIS B C 1
ATOM 1782 O O . HIS B 1 35 ? 24.344 -0.022 2.098 1 93.44 35 HIS B O 1
ATOM 1788 N N . GLU B 1 36 ? 22.844 -1.65 2.707 1 87.81 36 GLU B N 1
ATOM 1789 C CA . GLU B 1 36 ? 22.078 -0.826 3.639 1 87.81 36 GLU B CA 1
ATOM 1790 C C . GLU B 1 36 ? 21.438 0.364 2.926 1 87.81 36 GLU B C 1
ATOM 1792 O O . GLU B 1 36 ? 21.375 1.46 3.484 1 87.81 36 GLU B O 1
ATOM 1797 N N . LYS B 1 37 ? 21.328 0.164 1.702 1 87.38 37 LYS B N 1
ATOM 1798 C CA . LYS B 1 37 ? 20.578 1.12 0.882 1 87.38 37 LYS B CA 1
ATOM 1799 C C . LYS B 1 37 ? 19.75 0.406 -0.18 1 87.38 37 LYS B C 1
ATOM 1801 O O . LYS B 1 37 ? 20.047 -0.731 -0.551 1 87.38 37 LYS B O 1
ATOM 1806 N N . ARG B 1 38 ? 18.703 1.032 -0.64 1 88 38 ARG B N 1
ATOM 1807 C CA . ARG B 1 38 ? 17.844 0.453 -1.671 1 88 38 ARG B CA 1
ATOM 1808 C C . ARG B 1 38 ? 18.484 0.594 -3.051 1 88 38 ARG B C 1
ATOM 1810 O O . ARG B 1 38 ? 19.266 1.512 -3.287 1 88 38 ARG B O 1
ATOM 1817 N N . MET B 1 39 ? 18.031 -0.31 -3.965 1 92.06 39 MET B N 1
ATOM 1818 C CA . MET B 1 39 ? 18.438 -0.211 -5.359 1 92.06 39 MET B CA 1
ATOM 1819 C C . MET B 1 39 ? 17.891 1.057 -6.004 1 92.06 39 MET B C 1
ATOM 1821 O O . MET B 1 39 ? 16.75 1.437 -5.754 1 92.06 39 MET B O 1
ATOM 1825 N N . SER B 1 40 ? 18.812 1.708 -6.773 1 89.06 40 SER B N 1
ATOM 1826 C CA . SER B 1 40 ? 18.312 2.799 -7.602 1 89.06 40 SER B CA 1
ATOM 1827 C C . SER B 1 40 ? 17.344 2.283 -8.672 1 89.06 40 SER B C 1
ATOM 1829 O O . SER B 1 40 ? 17.297 1.08 -8.938 1 89.06 40 SER B O 1
ATOM 1831 N N . VAL B 1 41 ? 16.625 3.176 -9.281 1 89.06 41 VAL B N 1
ATOM 1832 C CA . VAL B 1 41 ? 15.664 2.83 -10.328 1 89.06 41 VAL B CA 1
ATOM 1833 C C . VAL B 1 41 ? 16.391 2.164 -11.492 1 89.06 41 VAL B C 1
ATOM 1835 O O . VAL B 1 41 ? 15.914 1.172 -12.047 1 89.06 41 VAL B O 1
ATOM 1838 N N . GLU B 1 42 ? 17.562 2.705 -11.734 1 92.94 42 GLU B N 1
ATOM 1839 C CA . GLU B 1 42 ? 18.328 2.172 -12.852 1 92.94 42 GLU B CA 1
ATOM 1840 C C . GLU B 1 42 ? 18.859 0.773 -12.539 1 92.94 42 GLU B C 1
ATOM 1842 O O . GLU B 1 42 ? 18.828 -0.113 -13.398 1 92.94 42 GLU B O 1
ATOM 1847 N N . GLU B 1 43 ? 19.297 0.601 -11.336 1 95.06 43 GLU B N 1
ATOM 1848 C CA . GLU B 1 43 ? 19.766 -0.717 -10.922 1 95.06 43 GLU B CA 1
ATOM 1849 C C . GLU B 1 43 ? 18.641 -1.744 -10.953 1 95.06 43 GLU B C 1
ATOM 1851 O O . GLU B 1 43 ? 18.844 -2.877 -11.398 1 95.06 43 GLU B O 1
ATOM 1856 N N . GLU B 1 44 ? 17.5 -1.358 -10.508 1 95.06 44 GLU B N 1
ATOM 1857 C CA . GLU B 1 44 ? 16.344 -2.242 -10.523 1 95.06 44 GLU B CA 1
ATOM 1858 C C . GLU B 1 44 ? 15.945 -2.607 -11.953 1 95.06 44 GLU B C 1
ATOM 1860 O O . GLU B 1 44 ? 15.609 -3.758 -12.234 1 95.06 44 GLU B O 1
ATOM 1865 N N . ARG B 1 45 ? 15.969 -1.591 -12.805 1 95.06 45 ARG B N 1
ATOM 1866 C CA . ARG B 1 45 ? 15.625 -1.818 -14.211 1 95.06 45 ARG B CA 1
ATOM 1867 C C . ARG B 1 45 ? 16.594 -2.805 -14.852 1 95.06 45 ARG B C 1
ATOM 1869 O O . ARG B 1 45 ? 16.172 -3.717 -15.57 1 95.06 45 ARG B O 1
ATOM 1876 N N . MET B 1 46 ? 17.844 -2.631 -14.586 1 97.31 46 MET B N 1
ATOM 1877 C CA . MET B 1 46 ? 18.859 -3.523 -15.141 1 97.31 46 MET B CA 1
ATOM 1878 C C . MET B 1 46 ? 18.688 -4.941 -14.617 1 97.31 46 MET B C 1
ATOM 1880 O O . MET B 1 46 ? 18.766 -5.906 -15.383 1 97.31 46 MET B O 1
ATOM 1884 N N . CYS B 1 47 ? 18.453 -5.035 -13.336 1 97.06 47 CYS B N 1
ATOM 1885 C CA . CYS B 1 47 ? 18.219 -6.34 -12.734 1 97.06 47 CYS B CA 1
ATOM 1886 C C . CYS B 1 47 ? 17 -7.012 -13.344 1 97.06 47 CYS B C 1
ATOM 1888 O O . CYS B 1 47 ? 17.031 -8.195 -13.68 1 97.06 47 CYS B O 1
ATOM 1890 N N . LYS B 1 48 ? 15.953 -6.273 -13.445 1 96.81 48 LYS B N 1
ATOM 1891 C CA . LYS B 1 48 ? 14.711 -6.777 -14.031 1 96.81 48 LYS B CA 1
ATOM 1892 C C . LYS B 1 48 ? 14.93 -7.266 -15.453 1 96.81 48 LYS B C 1
ATOM 1894 O O . LYS B 1 48 ? 14.438 -8.328 -15.836 1 96.81 48 LYS B O 1
ATOM 1899 N N . ASP B 1 49 ? 15.656 -6.496 -16.219 1 97 49 ASP B N 1
ATOM 1900 C CA . ASP B 1 49 ? 15.961 -6.863 -17.609 1 97 49 ASP B CA 1
ATOM 1901 C C . ASP B 1 49 ? 16.734 -8.172 -17.672 1 97 49 ASP B C 1
ATOM 1903 O O . ASP B 1 49 ? 16.469 -9.031 -18.516 1 97 49 ASP B O 1
ATOM 1907 N N . ASP B 1 50 ? 17.703 -8.273 -16.828 1 97.81 50 ASP B N 1
ATOM 1908 C CA . ASP B 1 50 ? 18.484 -9.5 -16.766 1 97.81 50 ASP B CA 1
ATOM 1909 C C . ASP B 1 50 ? 17.609 -10.703 -16.453 1 97.81 50 ASP B C 1
ATOM 1911 O O . ASP B 1 50 ? 17.75 -11.766 -17.062 1 97.81 50 ASP B O 1
ATOM 1915 N N . LEU B 1 51 ? 16.766 -10.516 -15.57 1 97.44 51 LEU B N 1
ATOM 1916 C CA . LEU B 1 51 ? 15.891 -11.602 -15.148 1 97.44 51 LEU B CA 1
ATOM 1917 C C . LEU B 1 51 ? 14.891 -11.953 -16.234 1 97.44 51 LEU B C 1
ATOM 1919 O O . LEU B 1 51 ? 14.562 -13.125 -16.438 1 97.44 51 LEU B O 1
ATOM 1923 N N . GLN B 1 52 ? 14.398 -10.977 -16.938 1 97.25 52 GLN B N 1
ATOM 1924 C CA . GLN B 1 52 ? 13.461 -11.195 -18.047 1 97.25 52 GLN B CA 1
ATOM 1925 C C . GLN B 1 52 ? 14.125 -11.977 -19.172 1 97.25 52 GLN B C 1
ATOM 1927 O O . GLN B 1 52 ? 13.461 -12.727 -19.891 1 97.25 52 GLN B O 1
ATOM 1932 N N . ASN B 1 53 ? 15.414 -11.734 -19.234 1 96.94 53 ASN B N 1
ATOM 1933 C CA . ASN B 1 53 ? 16.156 -12.359 -20.328 1 96.94 53 ASN B CA 1
ATOM 1934 C C . ASN B 1 53 ? 16.734 -13.711 -19.906 1 96.94 53 ASN B C 1
ATOM 1936 O O . ASN B 1 53 ? 17.438 -14.352 -20.688 1 96.94 53 ASN B O 1
ATOM 1940 N N . GLU B 1 54 ? 16.406 -14.133 -18.766 1 96.69 54 GLU B N 1
ATOM 1941 C CA . GLU B 1 54 ? 16.812 -15.469 -18.344 1 96.69 54 GLU B CA 1
ATOM 1942 C C . GLU B 1 54 ? 16.234 -16.531 -19.281 1 96.69 54 GLU B C 1
ATOM 1944 O O . GLU B 1 54 ? 15.164 -16.344 -19.859 1 96.69 54 GLU B O 1
ATOM 1949 N N . ARG B 1 55 ? 17.016 -17.688 -19.406 1 96.62 55 ARG B N 1
ATOM 1950 C CA . ARG B 1 55 ? 16.594 -18.766 -20.297 1 96.62 55 ARG B CA 1
ATOM 1951 C C . ARG B 1 55 ? 15.234 -19.328 -19.875 1 96.62 55 ARG B C 1
ATOM 1953 O O . ARG B 1 55 ? 14.961 -19.484 -18.688 1 96.62 55 ARG B O 1
ATOM 1960 N N . GLU B 1 56 ? 14.445 -19.641 -20.812 1 95.94 56 GLU B N 1
ATOM 1961 C CA . GLU B 1 56 ? 13.102 -20.172 -20.562 1 95.94 56 GLU B CA 1
ATOM 1962 C C . GLU B 1 56 ? 13.148 -21.453 -19.766 1 95.94 56 GLU B C 1
ATOM 1964 O O . GLU B 1 56 ? 12.281 -21.703 -18.922 1 95.94 56 GLU B O 1
ATOM 1969 N N . GLU B 1 57 ? 14.102 -22.25 -20.016 1 96.38 57 GLU B N 1
ATOM 1970 C CA . GLU B 1 57 ? 14.234 -23.531 -19.328 1 96.38 57 GLU B CA 1
ATOM 1971 C C . GLU B 1 57 ? 14.406 -23.328 -17.828 1 96.38 57 GLU B C 1
ATOM 1973 O O . GLU B 1 57 ? 13.906 -24.125 -17.031 1 96.38 57 GLU B O 1
ATOM 1978 N N . VAL B 1 58 ? 15.133 -22.312 -17.469 1 96.31 58 VAL B N 1
ATOM 1979 C CA . VAL B 1 58 ? 15.352 -22 -16.047 1 96.31 58 VAL B CA 1
ATOM 1980 C C . VAL B 1 58 ? 14.039 -21.562 -15.406 1 96.31 58 VAL B C 1
ATOM 1982 O O . VAL B 1 58 ? 13.703 -22 -14.312 1 96.31 58 VAL B O 1
ATOM 1985 N N . LYS B 1 59 ? 13.32 -20.734 -16.109 1 96.81 59 LYS B N 1
ATOM 1986 C CA . LYS B 1 59 ? 12.039 -20.266 -15.602 1 96.81 59 LYS B CA 1
ATOM 1987 C C . LYS B 1 59 ? 11.047 -21.406 -15.438 1 96.81 59 LYS B C 1
ATOM 1989 O O . LYS B 1 59 ? 10.344 -21.484 -14.43 1 96.81 59 LYS B O 1
ATOM 1994 N N . GLN B 1 60 ? 11.039 -22.266 -16.375 1 96.12 60 GLN B N 1
ATOM 1995 C CA . GLN B 1 60 ? 10.125 -23.406 -16.328 1 96.12 60 GLN B CA 1
ATOM 1996 C C . GLN B 1 60 ? 10.484 -24.359 -15.203 1 96.12 60 GLN B C 1
ATOM 1998 O O . GLN B 1 60 ? 9.594 -24.938 -14.562 1 96.12 60 GLN B O 1
ATOM 2003 N N . LYS B 1 61 ? 11.742 -24.578 -15.062 1 96 61 LYS B N 1
ATOM 2004 C CA . LYS B 1 61 ? 12.172 -25.438 -13.961 1 96 61 LYS B CA 1
ATOM 2005 C C . LYS B 1 61 ? 11.75 -24.844 -12.609 1 96 61 LYS B C 1
ATOM 2007 O O . LYS B 1 61 ? 11.258 -25.578 -11.742 1 96 61 LYS B O 1
ATOM 2012 N N . TRP B 1 62 ? 12.008 -23.578 -12.461 1 96.5 62 TRP B N 1
ATOM 2013 C CA . TRP B 1 62 ? 11.57 -22.891 -11.25 1 96.5 62 TRP B CA 1
ATOM 2014 C C . TRP B 1 62 ? 10.07 -23.031 -11.055 1 96.5 62 TRP B C 1
ATOM 2016 O O . TRP B 1 62 ? 9.609 -23.375 -9.961 1 96.5 62 TRP B O 1
ATOM 2026 N N . ALA B 1 63 ? 9.344 -22.734 -12.109 1 97.38 63 ALA B N 1
ATOM 2027 C CA . ALA B 1 63 ? 7.883 -22.812 -12.047 1 97.38 63 ALA B CA 1
ATOM 2028 C C . ALA B 1 63 ? 7.422 -24.219 -11.672 1 97.38 63 ALA B C 1
ATOM 2030 O O . ALA B 1 63 ? 6.492 -24.391 -10.875 1 97.38 63 ALA B O 1
ATOM 2031 N N . SER B 1 64 ? 8.055 -25.172 -12.211 1 96.69 64 SER B N 1
ATOM 2032 C CA . SER B 1 64 ? 7.711 -26.562 -11.93 1 96.69 64 SER B CA 1
ATOM 2033 C C . SER B 1 64 ? 7.906 -26.891 -10.453 1 96.69 64 SER B C 1
ATOM 2035 O O . SER B 1 64 ? 7.043 -27.5 -9.828 1 96.69 64 SER B O 1
ATOM 2037 N N . ARG B 1 65 ? 8.984 -26.484 -9.977 1 95.56 65 ARG B N 1
ATOM 2038 C CA . ARG B 1 65 ? 9.273 -26.703 -8.562 1 95.56 65 ARG B CA 1
ATOM 2039 C C . ARG B 1 65 ? 8.25 -26.016 -7.672 1 95.56 65 ARG B C 1
ATOM 2041 O O . ARG B 1 65 ? 7.777 -26.594 -6.691 1 95.56 65 ARG B O 1
ATOM 2048 N N . LEU B 1 66 ? 7.992 -24.812 -8.008 1 96.75 66 LEU B N 1
ATOM 2049 C CA . LEU B 1 66 ? 7.039 -24.047 -7.211 1 96.75 66 LEU B CA 1
ATOM 2050 C C . LEU B 1 66 ? 5.648 -24.672 -7.27 1 96.75 66 LEU B C 1
ATOM 2052 O O . LEU B 1 66 ? 4.953 -24.75 -6.258 1 96.75 66 LEU B O 1
ATOM 2056 N N . LEU B 1 67 ? 5.25 -25.109 -8.43 1 97.75 67 LEU B N 1
ATOM 2057 C CA . LEU B 1 67 ? 3.959 -25.781 -8.578 1 97.75 67 LEU B CA 1
ATOM 2058 C C . LEU B 1 67 ? 3.898 -27.047 -7.73 1 97.75 67 LEU B C 1
ATOM 2060 O O . LEU B 1 67 ? 2.842 -27.391 -7.199 1 97.75 67 LEU B O 1
ATOM 2064 N N . GLY B 1 68 ? 5.02 -27.719 -7.664 1 96.44 68 GLY B N 1
ATOM 2065 C CA . GLY B 1 68 ? 5.074 -28.859 -6.777 1 96.44 68 GLY B CA 1
ATOM 2066 C C . GLY B 1 68 ? 4.801 -28.516 -5.328 1 96.44 68 GLY B C 1
ATOM 2067 O O . GLY B 1 68 ? 4.09 -29.25 -4.633 1 96.44 68 GLY B O 1
ATOM 2068 N N . LYS B 1 69 ? 5.348 -27.453 -4.852 1 95.25 69 LYS B N 1
ATOM 2069 C CA . LYS B 1 69 ? 5.102 -26.984 -3.492 1 95.25 69 LYS B CA 1
ATOM 2070 C C . LYS B 1 69 ? 3.637 -26.594 -3.305 1 95.25 69 LYS B C 1
ATOM 2072 O O . LYS B 1 69 ? 3.025 -26.938 -2.287 1 95.25 69 LYS B O 1
ATOM 2077 N N . LEU B 1 70 ? 3.115 -25.922 -4.305 1 97 70 LEU B N 1
ATOM 2078 C CA . LEU B 1 70 ? 1.728 -25.484 -4.246 1 97 70 LEU B CA 1
ATOM 2079 C C . LEU B 1 70 ? 0.778 -26.672 -4.16 1 97 70 LEU B C 1
ATOM 2081 O O . LEU B 1 70 ? -0.205 -26.641 -3.416 1 97 70 LEU B O 1
ATOM 2085 N N . ARG B 1 71 ? 1.069 -27.656 -4.898 1 97.19 71 ARG B N 1
ATOM 2086 C CA . ARG B 1 71 ? 0.237 -28.844 -4.879 1 97.19 71 ARG B CA 1
ATOM 2087 C C . ARG B 1 71 ? 0.114 -29.406 -3.467 1 97.19 71 ARG B C 1
ATOM 2089 O O . ARG B 1 71 ? -0.974 -29.812 -3.041 1 97.19 71 ARG B O 1
ATOM 2096 N N . LYS B 1 72 ? 1.196 -29.375 -2.766 1 96.56 72 LYS B N 1
ATOM 2097 C CA . LYS B 1 72 ? 1.205 -29.922 -1.409 1 96.56 72 LYS B CA 1
ATOM 2098 C C . LYS B 1 72 ? 0.386 -29.047 -0.465 1 96.56 72 LYS B C 1
ATOM 2100 O O . LYS B 1 72 ? -0.13 -29.531 0.546 1 96.56 72 LYS B O 1
ATOM 2105 N N . ASP B 1 73 ? 0.256 -27.797 -0.783 1 97.31 73 ASP B N 1
ATOM 2106 C CA . ASP B 1 73 ? -0.416 -26.859 0.112 1 97.31 73 ASP B CA 1
ATOM 2107 C C . ASP B 1 73 ? -1.893 -26.719 -0.25 1 97.31 73 ASP B C 1
ATOM 2109 O O . ASP B 1 73 ? -2.662 -26.109 0.488 1 97.31 73 ASP B O 1
ATOM 2113 N N . ILE B 1 74 ? -2.236 -27.203 -1.367 1 98 74 ILE B N 1
ATOM 2114 C CA . ILE B 1 74 ? -3.646 -27.25 -1.744 1 98 74 ILE B CA 1
ATOM 2115 C C . ILE B 1 74 ? -4.27 -28.562 -1.249 1 98 74 ILE B C 1
ATOM 2117 O O . ILE B 1 74 ? -3.693 -29.641 -1.42 1 98 74 ILE B O 1
ATOM 2121 N N . ALA B 1 75 ? -5.426 -28.438 -0.66 1 97.81 75 ALA B N 1
ATOM 2122 C CA . ALA B 1 75 ? -6.109 -29.656 -0.204 1 97.81 75 ALA B CA 1
ATOM 2123 C C . ALA B 1 75 ? -6.34 -30.625 -1.36 1 97.81 75 ALA B C 1
ATOM 2125 O O . ALA B 1 75 ? -6.664 -30.203 -2.475 1 97.81 75 ALA B O 1
ATOM 2126 N N . GLN B 1 76 ? -6.203 -31.922 -1.09 1 96.75 76 GLN B N 1
ATOM 2127 C CA . GLN B 1 76 ? -6.195 -32.969 -2.111 1 96.75 76 GLN B CA 1
ATOM 2128 C C . GLN B 1 76 ? -7.477 -32.938 -2.939 1 96.75 76 GLN B C 1
ATOM 2130 O O . GLN B 1 76 ? -7.434 -33.094 -4.164 1 96.75 76 GLN B O 1
ATOM 2135 N N . GLU B 1 77 ? -8.57 -32.688 -2.33 1 96.69 77 GLU B N 1
ATOM 2136 C CA . GLU B 1 77 ? -9.867 -32.781 -2.988 1 96.69 77 GLU B CA 1
ATOM 2137 C C . GLU B 1 77 ? -10.07 -31.625 -3.955 1 96.69 77 GLU B C 1
ATOM 2139 O O . GLU B 1 77 ? -10.969 -31.656 -4.797 1 96.69 77 GLU B O 1
ATOM 2144 N N . TYR B 1 78 ? -9.18 -30.609 -3.879 1 97.5 78 TYR B N 1
ATOM 2145 C CA . TYR B 1 78 ? -9.383 -29.422 -4.703 1 97.5 78 TYR B CA 1
ATOM 2146 C C . TYR B 1 78 ? -8.359 -29.375 -5.832 1 97.5 78 TYR B C 1
ATOM 2148 O O . TYR B 1 78 ? -8.438 -28.5 -6.707 1 97.5 78 TYR B O 1
ATOM 2156 N N . ARG B 1 79 ? -7.406 -30.219 -5.844 1 97.75 79 ARG B N 1
ATOM 2157 C CA . ARG B 1 79 ? -6.293 -30.156 -6.785 1 97.75 79 ARG B CA 1
ATOM 2158 C C . ARG B 1 79 ? -6.781 -30.297 -8.219 1 97.75 79 ARG B C 1
ATOM 2160 O O . ARG B 1 79 ? -6.352 -29.547 -9.109 1 97.75 79 ARG B O 1
ATOM 2167 N N . GLU B 1 80 ? -7.648 -31.25 -8.398 1 97.06 80 GLU B N 1
ATOM 2168 C CA . GLU B 1 80 ? -8.188 -31.422 -9.742 1 97.06 80 GLU B CA 1
ATOM 2169 C C . GLU B 1 80 ? -9 -30.219 -10.18 1 97.06 80 GLU B C 1
ATOM 2171 O O . GLU B 1 80 ? -8.883 -29.766 -11.32 1 97.06 80 GLU B O 1
ATOM 2176 N N . ASN B 1 81 ? -9.812 -29.766 -9.32 1 96.62 81 ASN B N 1
ATOM 2177 C CA . ASN B 1 81 ? -10.609 -28.578 -9.617 1 96.62 81 ASN B CA 1
ATOM 2178 C C . ASN B 1 81 ? -9.734 -27.375 -9.93 1 96.62 81 ASN B C 1
ATOM 2180 O O . ASN B 1 81 ? -10.062 -26.562 -10.805 1 96.62 81 ASN B O 1
ATOM 2184 N N . PHE B 1 82 ? -8.711 -27.281 -9.227 1 98.19 82 PHE B N 1
ATOM 2185 C CA . PHE B 1 82 ? -7.773 -26.188 -9.461 1 98.19 82 PHE B CA 1
ATOM 2186 C C . PHE B 1 82 ? -7.242 -26.234 -10.891 1 98.19 82 PHE B C 1
ATOM 2188 O O . PHE B 1 82 ? -7.25 -25.219 -11.594 1 98.19 82 PHE B O 1
ATOM 2195 N N . VAL B 1 83 ? -6.824 -27.391 -11.281 1 98.25 83 VAL B N 1
ATOM 2196 C CA . VAL B 1 83 ? -6.301 -27.578 -12.633 1 98.25 83 VAL B CA 1
ATOM 2197 C C . VAL B 1 83 ? -7.375 -27.219 -13.656 1 98.25 83 VAL B C 1
ATOM 2199 O O . VAL B 1 83 ? -7.113 -26.484 -14.609 1 98.25 83 VAL B O 1
ATOM 2202 N N . LEU B 1 84 ? -8.586 -27.688 -13.445 1 98.19 84 LEU B N 1
ATOM 2203 C CA . LEU B 1 84 ? -9.68 -27.438 -14.383 1 98.19 84 LEU B CA 1
ATOM 2204 C C . LEU B 1 84 ? -10 -25.953 -14.453 1 98.19 84 LEU B C 1
ATOM 2206 O O . LEU B 1 84 ? -10.289 -25.438 -15.531 1 98.19 84 LEU B O 1
ATOM 2210 N N . CYS B 1 85 ? -9.883 -25.281 -13.391 1 97.31 85 CYS B N 1
ATOM 2211 C CA . CYS B 1 85 ? -10.164 -23.859 -13.336 1 97.31 85 CYS B CA 1
ATOM 2212 C C . CYS B 1 85 ? -9.102 -23.062 -14.094 1 97.31 85 CYS B C 1
ATOM 2214 O O . CYS B 1 85 ? -9.422 -22.25 -14.953 1 97.31 85 CYS B O 1
ATOM 2216 N N . ILE B 1 86 ? -7.898 -23.344 -13.797 1 98.06 86 ILE B N 1
ATOM 2217 C CA . ILE B 1 86 ? -6.781 -22.609 -14.375 1 98.06 86 ILE B CA 1
ATOM 2218 C C . ILE B 1 86 ? -6.73 -22.844 -15.883 1 98.06 86 ILE B C 1
ATOM 2220 O O . ILE B 1 86 ? -6.398 -21.953 -16.656 1 98.06 86 ILE B O 1
ATOM 2224 N N . THR B 1 87 ? -7.098 -24.031 -16.312 1 97.38 87 THR B N 1
ATOM 2225 C CA . THR B 1 87 ? -7.023 -24.391 -17.719 1 97.38 87 THR B CA 1
ATOM 2226 C C . THR B 1 87 ? -8.289 -23.953 -18.453 1 97.38 87 THR B C 1
ATOM 2228 O O . THR B 1 87 ? -8.398 -24.141 -19.672 1 97.38 87 THR B O 1
ATOM 2231 N N . GLY B 1 88 ? -9.266 -23.438 -17.781 1 96 88 GLY B N 1
ATOM 2232 C CA . GLY B 1 88 ? -10.469 -22.906 -18.391 1 96 88 GLY B CA 1
ATOM 2233 C C . GLY B 1 88 ? -11.508 -23.969 -18.703 1 96 88 GLY B C 1
ATOM 2234 O O . GLY B 1 88 ? -12.43 -23.75 -19.484 1 96 88 GLY B O 1
ATOM 2235 N N . LYS B 1 89 ? -11.398 -25.078 -18.109 1 96.88 89 LYS B N 1
ATOM 2236 C CA . LYS B 1 89 ? -12.305 -26.188 -18.391 1 96.88 89 LYS B CA 1
ATOM 2237 C C . LYS B 1 89 ? -13.477 -26.203 -17.406 1 96.88 89 LYS B C 1
ATOM 2239 O O . LYS B 1 89 ? -14.461 -26.906 -17.609 1 96.88 89 LYS B O 1
ATOM 2244 N N . LYS B 1 90 ? -13.344 -25.484 -16.391 1 96 90 LYS B N 1
ATOM 2245 C CA . LYS B 1 90 ? -14.391 -25.359 -15.375 1 96 90 LYS B CA 1
ATOM 2246 C C . LYS B 1 90 ? -14.492 -23.922 -14.867 1 96 90 LYS B C 1
ATOM 2248 O O . LYS B 1 90 ? -13.492 -23.219 -14.797 1 96 90 LYS B O 1
ATOM 2253 N N . TRP B 1 91 ? -15.672 -23.594 -14.539 1 94.94 91 TRP B N 1
ATOM 2254 C CA . TRP B 1 91 ? -15.875 -22.297 -13.898 1 94.94 91 TRP B CA 1
ATOM 2255 C C . TRP B 1 91 ? -15.141 -22.234 -12.562 1 94.94 91 TRP B C 1
ATOM 2257 O O . TRP B 1 91 ? -15.07 -23.234 -11.836 1 94.94 91 TRP B O 1
ATOM 2267 N N . PRO B 1 92 ? -14.648 -21.062 -12.305 1 94.44 92 PRO B N 1
ATOM 2268 C CA . PRO B 1 92 ? -13.867 -20.938 -11.07 1 94.44 92 PRO B CA 1
ATOM 2269 C C . PRO B 1 92 ? -14.672 -21.312 -9.828 1 94.44 92 PRO B C 1
ATOM 2271 O O . PRO B 1 92 ? -15.797 -20.828 -9.641 1 94.44 92 PRO B O 1
ATOM 2274 N N . THR B 1 93 ? -14.125 -22.188 -9.109 1 95.69 93 THR B N 1
ATOM 2275 C CA . THR B 1 93 ? -14.656 -22.594 -7.805 1 95.69 93 THR B CA 1
ATOM 2276 C C . THR B 1 93 ? -13.602 -22.422 -6.719 1 95.69 93 THR B C 1
ATOM 2278 O O . THR B 1 93 ? -12.43 -22.188 -7.012 1 95.69 93 THR B O 1
ATOM 2281 N N . CYS B 1 94 ? -14.094 -22.469 -5.531 1 97.31 94 CYS B N 1
ATOM 2282 C CA . CYS B 1 94 ? -13.156 -22.344 -4.426 1 97.31 94 CYS B CA 1
ATOM 2283 C C . CYS B 1 94 ? -12.102 -23.438 -4.469 1 97.31 94 CYS B C 1
ATOM 2285 O O . CYS B 1 94 ? -12.414 -24.594 -4.773 1 97.31 94 CYS B O 1
ATOM 2287 N N . VAL B 1 95 ? -10.898 -23.047 -4.262 1 97.94 95 VAL B N 1
ATOM 2288 C CA . VAL B 1 95 ? -9.758 -23.922 -4.047 1 97.94 95 VAL B CA 1
ATOM 2289 C C . VAL B 1 95 ? -9.164 -23.672 -2.66 1 97.94 95 VAL B C 1
ATOM 2291 O O . VAL B 1 95 ? -8.547 -22.641 -2.426 1 97.94 95 VAL B O 1
ATOM 2294 N N . LEU B 1 96 ? -9.312 -24.672 -1.79 1 98.12 96 LEU B N 1
ATOM 2295 C CA . LEU B 1 96 ? -8.922 -24.438 -0.405 1 98.12 96 LEU B CA 1
ATOM 2296 C C . LEU B 1 96 ? -7.508 -24.953 -0.153 1 98.12 96 LEU B C 1
ATOM 2298 O O . LEU B 1 96 ? -7.137 -26.031 -0.647 1 98.12 96 LEU B O 1
ATOM 2302 N N . SER B 1 97 ? -6.723 -24.156 0.54 1 98.38 97 SER B N 1
ATOM 2303 C CA . SER B 1 97 ? -5.379 -24.547 0.948 1 98.38 97 SER B CA 1
ATOM 2304 C C . SER B 1 97 ? -5.383 -25.156 2.346 1 98.38 97 SER B C 1
ATOM 2306 O O . SER B 1 97 ? -6.34 -24.984 3.104 1 98.38 97 SER B O 1
ATOM 2308 N N . ASN B 1 98 ? -4.324 -25.891 2.621 1 97.88 98 ASN B N 1
ATOM 2309 C CA . ASN B 1 98 ? -4.125 -26.438 3.965 1 97.88 98 ASN B CA 1
ATOM 2310 C C . ASN B 1 98 ? -3.777 -25.328 4.961 1 97.88 98 ASN B C 1
ATOM 2312 O O . ASN B 1 98 ? -2.854 -24.547 4.727 1 97.88 98 ASN B O 1
ATOM 2316 N N . PRO B 1 99 ? -4.547 -25.219 6.082 1 97.25 99 PRO B N 1
ATOM 2317 C CA . PRO B 1 99 ? -4.246 -24.188 7.078 1 97.25 99 PRO B CA 1
ATOM 2318 C C . PRO B 1 99 ? -3.004 -24.516 7.902 1 97.25 99 PRO B C 1
ATOM 2320 O O . PRO B 1 99 ? -2.555 -25.672 7.922 1 97.25 99 PRO B O 1
ATOM 2323 N N . ASP B 1 100 ? -2.438 -23.484 8.469 1 96.69 100 ASP B N 1
ATOM 2324 C CA . ASP B 1 100 ? -1.385 -23.719 9.453 1 96.69 100 ASP B CA 1
ATOM 2325 C C . ASP B 1 100 ? -1.973 -24.156 10.797 1 96.69 100 ASP B C 1
ATOM 2327 O O . ASP B 1 100 ? -3.158 -24.484 10.883 1 96.69 100 ASP B O 1
ATOM 2331 N N . GLN B 1 101 ? -1.14 -24.266 11.844 1 97 101 GLN B N 1
ATOM 2332 C CA . GLN B 1 101 ? -1.551 -24.766 13.148 1 97 101 GLN B CA 1
ATOM 2333 C C . GLN B 1 101 ? -2.621 -23.859 13.766 1 97 101 GLN B C 1
ATOM 2335 O O . GLN B 1 101 ? -3.432 -24.312 14.578 1 97 101 GLN B O 1
ATOM 2340 N N . LYS B 1 102 ? -2.643 -22.625 13.383 1 96.5 102 LYS B N 1
ATOM 2341 C CA . LYS B 1 102 ? -3.592 -21.656 13.93 1 96.5 102 LYS B CA 1
ATOM 2342 C C . LYS B 1 102 ? -4.82 -21.531 13.031 1 96.5 102 LYS B C 1
ATOM 2344 O O . LYS B 1 102 ? -5.688 -20.703 13.273 1 96.5 102 LYS B O 1
ATOM 2349 N N . GLY B 1 103 ? -4.867 -22.312 11.969 1 96.06 103 GLY B N 1
ATOM 2350 C CA . GLY B 1 103 ? -6.016 -22.297 11.078 1 96.06 103 GLY B CA 1
ATOM 2351 C C . GLY B 1 103 ? -5.93 -21.203 10.023 1 96.06 103 GLY B C 1
ATOM 2352 O O . GLY B 1 103 ? -6.906 -20.922 9.328 1 96.06 103 GLY B O 1
ATOM 2353 N N . LYS B 1 104 ? -4.781 -20.594 9.875 1 96.38 104 LYS B N 1
ATOM 2354 C CA . LYS B 1 104 ? -4.594 -19.484 8.953 1 96.38 104 LYS B CA 1
ATOM 2355 C C . LYS B 1 104 ? -3.877 -19.938 7.684 1 96.38 104 LYS B C 1
ATOM 2357 O O . LYS B 1 104 ? -3.365 -21.047 7.617 1 96.38 104 LYS B O 1
ATOM 2362 N N . MET B 1 105 ? -3.906 -19.094 6.742 1 96.88 105 MET B N 1
ATOM 2363 C CA . MET B 1 105 ? -3.244 -19.391 5.473 1 96.88 105 MET B CA 1
ATOM 2364 C C . MET B 1 105 ? -1.74 -19.547 5.668 1 96.88 105 MET B C 1
ATOM 2366 O O . MET B 1 105 ? -1.121 -18.797 6.414 1 96.88 105 MET B O 1
ATOM 2370 N N . ARG B 1 106 ? -1.218 -20.453 5.02 1 97.06 106 ARG B N 1
AT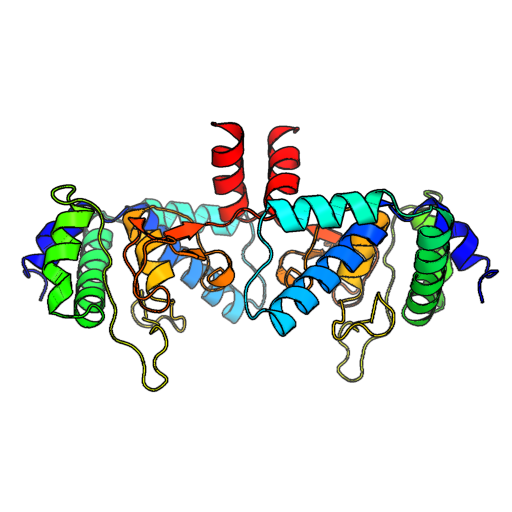OM 2371 C CA . ARG B 1 106 ? 0.213 -20.734 5.109 1 97.06 106 ARG B CA 1
ATOM 2372 C C . ARG B 1 106 ? 1.005 -19.812 4.184 1 97.06 106 ARG B C 1
ATOM 2374 O O . ARG B 1 106 ? 0.439 -19.203 3.277 1 97.06 106 ARG B O 1
ATOM 2381 N N . ARG B 1 107 ? 2.271 -19.688 4.488 1 96.19 107 ARG B N 1
ATOM 2382 C CA . ARG B 1 107 ? 3.254 -19 3.652 1 96.19 107 ARG B CA 1
ATOM 2383 C C . ARG B 1 107 ? 4.289 -19.984 3.111 1 96.19 107 ARG B C 1
ATOM 2385 O O . ARG B 1 107 ? 4.598 -20.984 3.752 1 96.19 107 ARG B O 1
ATOM 2392 N N . ILE B 1 108 ? 4.73 -19.734 1.91 1 95.06 108 ILE B N 1
ATOM 2393 C CA . ILE B 1 108 ? 5.711 -20.641 1.326 1 95.06 108 ILE B CA 1
ATOM 2394 C C . ILE B 1 108 ? 6.895 -19.844 0.781 1 95.06 108 ILE B C 1
ATOM 2396 O O . ILE B 1 108 ? 6.777 -18.656 0.507 1 95.06 108 ILE B O 1
ATOM 2400 N N . ASP B 1 109 ? 7.988 -20.547 0.671 1 93.94 109 ASP B N 1
ATOM 2401 C CA . ASP B 1 109 ? 9.172 -20.031 0.007 1 93.94 109 ASP B CA 1
ATOM 2402 C C . ASP B 1 109 ? 9.094 -20.234 -1.504 1 93.94 109 ASP B C 1
ATOM 2404 O O . ASP B 1 109 ? 9.023 -21.359 -1.98 1 93.94 109 ASP B O 1
ATOM 2408 N N . CYS B 1 110 ? 9.109 -19.141 -2.244 1 96.06 110 CYS B N 1
ATOM 2409 C CA . CYS B 1 110 ? 8.945 -19.25 -3.689 1 96.06 110 CYS B CA 1
ATOM 2410 C C . CYS B 1 110 ? 10.297 -19.453 -4.375 1 96.06 110 CYS B C 1
ATOM 2412 O O . CYS B 1 110 ? 10.352 -19.781 -5.562 1 96.06 110 CYS B O 1
ATOM 2414 N N . LEU B 1 111 ? 11.281 -19.125 -3.631 1 93.94 111 LEU B N 1
ATOM 2415 C CA . LEU B 1 111 ? 12.625 -19.281 -4.168 1 93.94 111 LEU B CA 1
ATOM 2416 C C . LEU B 1 111 ? 13.453 -20.234 -3.293 1 93.94 111 LEU B C 1
ATOM 2418 O O . LEU B 1 111 ? 13.016 -20.625 -2.209 1 93.94 111 LEU B O 1
ATOM 2422 N N . ARG B 1 112 ? 14.562 -20.766 -3.898 1 78.12 112 ARG B N 1
ATOM 2423 C CA . ARG B 1 112 ? 15.453 -21.609 -3.115 1 78.12 112 ARG B CA 1
ATOM 2424 C C . ARG B 1 112 ? 16.453 -20.766 -2.32 1 78.12 112 ARG B C 1
ATOM 2426 O O . ARG B 1 112 ? 17.141 -19.906 -2.883 1 78.12 112 ARG B O 1
ATOM 2433 N N . GLN B 1 113 ? 16.391 -20.891 -0.908 1 69.81 113 GLN B N 1
ATOM 2434 C CA . GLN B 1 113 ? 17.344 -20.234 -0.019 1 69.81 113 GLN B CA 1
ATOM 2435 C C . GLN B 1 113 ? 17.078 -18.734 0.051 1 69.81 113 GLN B C 1
ATOM 2437 O O . GLN B 1 113 ? 18.031 -17.938 0.105 1 69.81 113 GLN B O 1
ATOM 2442 N N . ALA B 1 114 ? 15.891 -18.438 -0.303 1 70.56 114 ALA B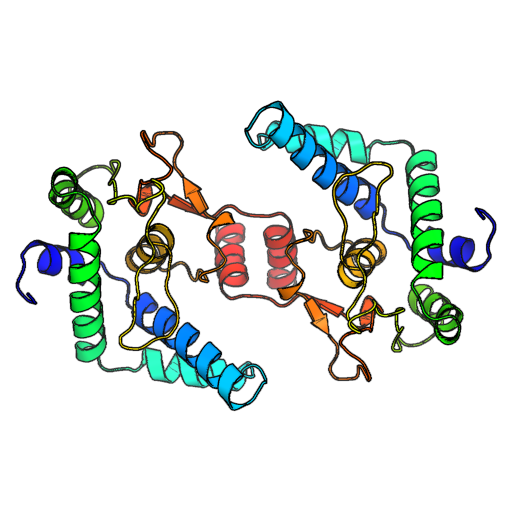 N 1
ATOM 2443 C CA . ALA B 1 114 ? 15.555 -17.047 -0.053 1 70.56 114 ALA B CA 1
ATOM 2444 C C . ALA B 1 114 ? 15.016 -16.844 1.363 1 70.56 114 ALA B C 1
ATOM 2446 O O . ALA B 1 114 ? 14.484 -17.781 1.965 1 70.56 114 ALA B O 1
ATOM 2447 N N . ASP B 1 115 ? 15.391 -15.906 2.143 1 76.62 115 ASP B N 1
ATOM 2448 C CA . ASP B 1 115 ? 14.969 -15.586 3.502 1 76.62 115 ASP B CA 1
ATOM 2449 C C . ASP B 1 115 ? 13.602 -14.898 3.506 1 76.62 115 ASP B C 1
ATOM 2451 O O . ASP B 1 115 ? 13.305 -14.117 4.41 1 76.62 115 ASP B O 1
ATOM 2455 N N . LYS B 1 116 ? 12.797 -15.164 2.475 1 88.81 116 LYS B N 1
ATOM 2456 C CA . LYS B 1 116 ? 11.484 -14.516 2.412 1 88.81 116 LYS B CA 1
ATOM 2457 C C . LYS B 1 116 ? 10.398 -15.508 2.018 1 88.81 116 LYS B C 1
ATOM 2459 O O . LYS B 1 116 ? 10.594 -16.328 1.115 1 88.81 116 LYS B O 1
ATOM 2464 N N . VAL B 1 117 ? 9.289 -15.422 2.699 1 93.81 117 VAL B N 1
ATOM 2465 C CA . VAL B 1 117 ? 8.156 -16.281 2.385 1 93.81 117 VAL B CA 1
ATOM 2466 C C . VAL B 1 117 ? 6.965 -15.438 1.951 1 93.81 117 VAL B C 1
ATOM 2468 O O . VAL B 1 117 ? 6.922 -14.234 2.211 1 93.81 117 VAL B O 1
ATOM 2471 N N . TRP B 1 118 ? 6.121 -16.094 1.194 1 97.06 118 TRP B N 1
ATOM 2472 C CA . TRP B 1 118 ? 4.957 -15.414 0.634 1 97.06 118 TRP B CA 1
ATOM 2473 C C . TRP B 1 118 ? 3.67 -16.141 1.009 1 97.06 118 TRP B C 1
ATOM 2475 O O . TRP B 1 118 ? 3.627 -17.375 1.018 1 97.06 118 TRP B O 1
ATOM 2485 N N . ARG B 1 119 ? 2.656 -15.336 1.367 1 97.94 119 ARG B N 1
ATOM 2486 C CA . ARG B 1 119 ? 1.336 -15.938 1.517 1 97.94 119 ARG B CA 1
ATOM 2487 C C . ARG B 1 119 ? 0.909 -16.641 0.237 1 97.94 119 ARG B C 1
ATOM 2489 O O . ARG B 1 119 ? 1.173 -16.156 -0.866 1 97.94 119 ARG B O 1
ATOM 2496 N N . LEU B 1 120 ? 0.182 -17.719 0.387 1 98.38 120 LEU B N 1
ATOM 2497 C CA . LEU B 1 120 ? -0.19 -18.562 -0.747 1 98.38 120 LEU B CA 1
ATOM 2498 C C . LEU B 1 120 ? -1.084 -17.797 -1.718 1 98.38 120 LEU B C 1
ATOM 2500 O O . LEU B 1 120 ? -0.954 -17.953 -2.936 1 98.38 120 LEU B O 1
ATOM 2504 N N . ASP B 1 121 ? -2.01 -17.062 -1.229 1 98.38 121 ASP B N 1
ATOM 2505 C CA . ASP B 1 121 ? -2.926 -16.359 -2.121 1 98.38 121 ASP B CA 1
ATOM 2506 C C . ASP B 1 121 ? -2.191 -15.297 -2.936 1 98.38 121 ASP B C 1
ATOM 2508 O O . ASP B 1 121 ? -2.5 -15.086 -4.109 1 98.38 121 ASP B O 1
ATOM 2512 N N . LEU B 1 122 ? -1.226 -14.656 -2.369 1 98.5 122 LEU B N 1
ATOM 2513 C CA . LEU B 1 122 ? -0.39 -13.734 -3.129 1 98.5 122 LEU B CA 1
ATOM 2514 C C . LEU B 1 122 ? 0.338 -14.461 -4.254 1 98.5 122 LEU B C 1
ATOM 2516 O O . LEU B 1 122 ? 0.372 -13.977 -5.391 1 98.5 122 LEU B O 1
ATOM 2520 N N . VAL B 1 123 ? 0.889 -15.609 -3.906 1 98.62 123 VAL B N 1
ATOM 2521 C CA . VAL B 1 123 ? 1.641 -16.406 -4.871 1 98.62 123 VAL B CA 1
ATOM 2522 C C . VAL B 1 123 ? 0.741 -16.766 -6.051 1 98.62 123 VAL B C 1
ATOM 2524 O O . VAL B 1 123 ? 1.137 -16.625 -7.211 1 98.62 123 VAL B O 1
ATOM 2527 N N . MET B 1 124 ? -0.454 -17.172 -5.773 1 98.75 124 MET B N 1
ATOM 2528 C CA . MET B 1 124 ? -1.388 -17.609 -6.809 1 98.75 124 MET B CA 1
ATOM 2529 C C . MET B 1 124 ? -1.728 -16.469 -7.754 1 98.75 124 MET B C 1
ATOM 2531 O O . MET B 1 124 ? -1.744 -16.641 -8.977 1 98.75 124 MET B O 1
ATOM 2535 N N . VAL B 1 125 ? -1.949 -15.305 -7.199 1 98.69 125 VAL B N 1
ATOM 2536 C CA . VAL B 1 125 ? -2.303 -14.148 -8.008 1 98.69 125 VAL B CA 1
ATOM 2537 C C . VAL B 1 125 ? -1.119 -13.75 -8.891 1 98.69 125 VAL B C 1
ATOM 2539 O O . VAL B 1 125 ? -1.292 -13.438 -10.07 1 98.69 125 VAL B O 1
ATOM 2542 N N . ILE B 1 126 ? 0.038 -13.773 -8.352 1 98.69 126 ILE B N 1
ATOM 2543 C CA . ILE B 1 126 ? 1.228 -13.406 -9.117 1 98.69 126 ILE B CA 1
ATOM 2544 C C . ILE B 1 126 ? 1.461 -14.43 -10.227 1 98.69 126 ILE B C 1
ATOM 2546 O O . ILE B 1 126 ? 1.722 -14.047 -11.375 1 98.69 126 ILE B O 1
ATOM 2550 N N . LEU B 1 127 ? 1.315 -15.68 -9.953 1 98.75 127 LEU B N 1
ATOM 2551 C CA . LEU B 1 127 ? 1.608 -16.75 -10.906 1 98.75 127 LEU B CA 1
ATOM 2552 C C . LEU B 1 127 ? 0.616 -16.719 -12.062 1 98.75 127 LEU B C 1
ATOM 2554 O O . LEU B 1 127 ? 0.996 -16.938 -13.219 1 98.75 127 LEU B O 1
ATOM 2558 N N . PHE B 1 128 ? -0.623 -16.453 -11.734 1 98.69 128 PHE B N 1
ATOM 2559 C CA . PHE B 1 128 ? -1.623 -16.781 -12.75 1 98.69 128 PHE B CA 1
ATOM 2560 C C . PHE B 1 128 ? -2.301 -15.516 -13.258 1 98.69 128 PHE B C 1
ATOM 2562 O O . PHE B 1 128 ? -2.994 -15.547 -14.281 1 98.69 128 PHE B O 1
ATOM 2569 N N . LYS B 1 129 ? -2.057 -14.344 -12.602 1 97.75 129 LYS B N 1
ATOM 2570 C CA . LYS B 1 129 ? -2.65 -13.102 -13.07 1 97.75 129 LYS B CA 1
ATOM 2571 C C . LYS B 1 129 ? -1.575 -12.055 -13.367 1 97.75 129 LYS B C 1
ATOM 2573 O O . LYS B 1 129 ? -1.873 -10.992 -13.906 1 97.75 129 LYS B O 1
ATOM 2578 N N . ALA B 1 130 ? -0.413 -12.281 -13.031 1 97.81 130 ALA B N 1
ATOM 2579 C CA . ALA B 1 130 ? 0.731 -11.422 -13.328 1 97.81 130 ALA B CA 1
ATOM 2580 C C . ALA B 1 130 ? 0.542 -10.031 -12.727 1 97.81 130 ALA B C 1
ATOM 2582 O O . ALA B 1 130 ? 0.841 -9.023 -13.375 1 97.81 130 ALA B O 1
ATOM 2583 N N . ILE B 1 131 ? -0.03 -9.961 -11.539 1 97.75 131 ILE B N 1
ATOM 2584 C CA . ILE B 1 131 ? -0.134 -8.711 -10.797 1 97.75 131 ILE B CA 1
ATOM 2585 C C . ILE B 1 131 ? 1.091 -8.539 -9.898 1 97.75 131 ILE B C 1
ATOM 2587 O O . ILE B 1 131 ? 1.446 -9.438 -9.141 1 97.75 131 ILE B O 1
ATOM 2591 N N . PRO B 1 132 ? 1.711 -7.387 -10.023 1 97.62 132 PRO B N 1
ATOM 2592 C CA . PRO B 1 132 ? 2.967 -7.191 -9.297 1 97.62 132 PRO B CA 1
ATOM 2593 C C . PRO B 1 132 ? 2.75 -6.887 -7.816 1 97.62 132 PRO B C 1
ATOM 2595 O O . PRO B 1 132 ? 3.023 -5.77 -7.363 1 97.62 132 PRO B O 1
ATOM 2598 N N . LEU B 1 133 ? 2.424 -7.848 -7.09 1 97.75 133 LEU B N 1
ATOM 2599 C CA . LEU B 1 133 ? 2.195 -7.727 -5.656 1 97.75 133 LEU B CA 1
ATOM 2600 C C . LEU B 1 133 ? 3.49 -7.949 -4.879 1 97.75 133 LEU B C 1
ATOM 2602 O O . LEU B 1 133 ? 4.316 -8.781 -5.266 1 97.75 133 LEU B O 1
ATOM 2606 N N . GLU B 1 134 ? 3.588 -7.18 -3.842 1 94.38 134 GLU B N 1
ATOM 2607 C CA . GLU B 1 134 ? 4.637 -7.449 -2.861 1 94.38 134 GLU B CA 1
ATOM 2608 C C . GLU B 1 134 ? 4.109 -8.305 -1.713 1 94.38 134 GLU B C 1
ATOM 2610 O O . GLU B 1 134 ? 2.896 -8.492 -1.578 1 94.38 134 GLU B O 1
ATOM 2615 N N . SER B 1 135 ? 5.047 -8.852 -0.869 1 93.38 135 SER B N 1
ATOM 2616 C CA . SER B 1 135 ? 4.664 -9.773 0.195 1 93.38 135 SER B CA 1
ATOM 2617 C C . SER B 1 135 ? 3.818 -9.07 1.254 1 93.38 135 SER B C 1
ATOM 2619 O O . SER B 1 135 ? 3.129 -9.727 2.039 1 93.38 135 SER B O 1
ATOM 2621 N N . THR B 1 136 ? 3.865 -7.707 1.277 1 90.44 136 THR B N 1
ATOM 2622 C CA . THR B 1 136 ? 3.139 -6.93 2.273 1 90.44 136 THR B CA 1
ATOM 2623 C C . THR B 1 136 ? 1.778 -6.496 1.735 1 90.44 136 THR B C 1
ATOM 2625 O O . THR B 1 136 ? 1.021 -5.809 2.424 1 90.44 136 THR B O 1
ATOM 2628 N N . ASP B 1 137 ? 1.437 -6.996 0.581 1 94 137 ASP B N 1
ATOM 2629 C CA . ASP B 1 137 ? 0.223 -6.504 -0.064 1 94 137 ASP B CA 1
ATOM 2630 C C . ASP B 1 137 ? -0.966 -7.414 0.24 1 94 137 ASP B C 1
ATOM 2632 O O . ASP B 1 137 ? -2.002 -7.332 -0.423 1 94 137 ASP B O 1
ATOM 2636 N N . GLY B 1 138 ? -0.823 -8.227 1.204 1 92.88 138 GLY B N 1
ATOM 2637 C CA . GLY B 1 138 ? -1.902 -9.141 1.548 1 92.88 138 GLY B CA 1
ATOM 2638 C C . GLY B 1 138 ? -3.207 -8.43 1.859 1 92.88 138 GLY B C 1
ATOM 2639 O O . GLY B 1 138 ? -4.285 -8.938 1.552 1 92.88 138 GLY B O 1
ATOM 2640 N N . GLU B 1 139 ? -3.137 -7.277 2.432 1 87.75 139 GLU B N 1
ATOM 2641 C CA . GLU B 1 139 ? -4.324 -6.539 2.852 1 87.75 139 GLU B CA 1
ATOM 2642 C C . GLU B 1 139 ? -5.062 -5.957 1.651 1 87.75 139 GLU B C 1
ATOM 2644 O O . GLU B 1 139 ? -6.219 -5.539 1.77 1 87.75 139 GLU B O 1
ATOM 2649 N N . ARG B 1 140 ? -4.418 -5.977 0.543 1 92.31 140 ARG B N 1
ATOM 2650 C CA . ARG B 1 140 ? -5.027 -5.445 -0.671 1 92.31 140 ARG B CA 1
ATOM 2651 C C . ARG B 1 140 ? -5.887 -6.504 -1.361 1 92.31 140 ARG B C 1
ATOM 2653 O O . ARG B 1 140 ? -6.637 -6.191 -2.287 1 92.31 140 ARG B O 1
ATOM 2660 N N . LEU B 1 141 ? -5.719 -7.695 -0.929 1 96 141 LEU B N 1
ATOM 2661 C CA . LEU B 1 141 ? -6.457 -8.773 -1.579 1 96 141 LEU B CA 1
ATOM 2662 C C . LEU B 1 141 ? -7.887 -8.844 -1.049 1 96 141 LEU B C 1
ATOM 2664 O O . LEU B 1 141 ? -8.109 -8.758 0.16 1 96 141 LEU B O 1
ATOM 2668 N N . GLU B 1 142 ? -8.797 -8.969 -1.986 1 94.19 142 GLU B N 1
ATOM 2669 C CA . GLU B 1 142 ? -10.211 -9.164 -1.677 1 94.19 142 GLU B CA 1
ATOM 2670 C C . GLU B 1 142 ? -10.727 -10.477 -2.264 1 94.19 142 GLU B C 1
ATOM 2672 O O . GLU B 1 142 ? -10.586 -10.727 -3.463 1 94.19 142 GLU B O 1
ATOM 2677 N N . LYS B 1 143 ? -11.312 -11.18 -1.374 1 95.38 143 LYS B N 1
ATOM 2678 C CA . LYS B 1 143 ? -11.867 -12.461 -1.81 1 95.38 143 LYS B CA 1
ATOM 2679 C C . LYS B 1 143 ? -13.281 -12.297 -2.352 1 95.38 143 LYS B C 1
ATOM 2681 O O . LYS B 1 143 ? -14.008 -11.391 -1.942 1 95.38 143 LYS B O 1
ATOM 2686 N N . SER B 1 144 ? -13.578 -13.188 -3.277 1 94.62 144 SER B N 1
ATOM 2687 C CA . SER B 1 144 ? -14.93 -13.219 -3.818 1 94.62 144 SER B CA 1
ATOM 2688 C C . SER B 1 144 ? -15.961 -13.438 -2.715 1 94.62 144 SER B C 1
ATOM 2690 O O . SER B 1 144 ? -15.734 -14.227 -1.795 1 94.62 144 SER B O 1
ATOM 2692 N N . PRO B 1 145 ? -17.125 -12.727 -2.801 1 90.56 145 PRO B N 1
ATOM 2693 C CA . PRO B 1 145 ? -18.203 -12.953 -1.828 1 90.56 145 PRO B CA 1
ATOM 2694 C C . PRO B 1 145 ? -18.75 -14.383 -1.869 1 90.56 145 PRO B C 1
ATOM 2696 O O . PRO B 1 145 ? -19.359 -14.844 -0.901 1 90.56 145 PRO B O 1
ATOM 2699 N N . GLU B 1 146 ? -18.516 -15.055 -2.932 1 91.25 146 GLU B N 1
ATOM 2700 C CA . GLU B 1 146 ? -19.031 -16.406 -3.135 1 91.25 146 GLU B CA 1
ATOM 2701 C C . GLU B 1 146 ? -18.125 -17.438 -2.471 1 91.25 146 GLU B C 1
ATOM 2703 O O . GLU B 1 146 ? -18.469 -18.625 -2.408 1 91.25 146 GLU B O 1
ATOM 2708 N N . CYS B 1 147 ? -17.016 -16.953 -1.938 1 95.31 147 CYS B N 1
ATOM 2709 C CA . CYS B 1 147 ? -16.094 -17.891 -1.318 1 95.31 147 CYS B CA 1
ATOM 2710 C C . CYS B 1 147 ? -16.688 -18.484 -0.043 1 95.31 147 CYS B C 1
ATOM 2712 O O . CYS B 1 147 ? -17.172 -17.75 0.821 1 95.31 147 CYS B O 1
ATOM 2714 N N . LEU B 1 148 ? -16.734 -19.781 0.047 1 91.38 148 LEU B N 1
ATOM 2715 C CA . LEU B 1 148 ? -17.219 -20.453 1.246 1 91.38 148 LEU B CA 1
ATOM 2716 C C . LEU B 1 148 ? -16.266 -20.266 2.412 1 91.38 148 LEU B C 1
ATOM 2718 O O . LEU B 1 148 ? -16.688 -20.031 3.547 1 91.38 148 LEU B O 1
ATOM 2722 N N . HIS B 1 149 ?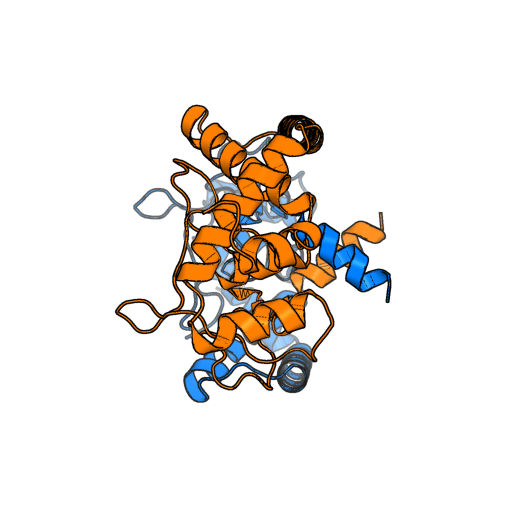 -14.969 -20.375 2.133 1 93.5 149 HIS B N 1
ATOM 2723 C CA . HIS B 1 149 ? -13.898 -20.156 3.104 1 93.5 149 HIS B CA 1
ATOM 2724 C C . HIS B 1 149 ? -12.883 -19.141 2.592 1 93.5 149 HIS B C 1
ATOM 2726 O O . HIS B 1 149 ? -11.773 -19.516 2.211 1 93.5 149 HIS B O 1
ATOM 2732 N N . SER B 1 150 ? -13.211 -17.938 2.766 1 93.88 150 SER B N 1
ATOM 2733 C CA . SER B 1 150 ? -12.422 -16.859 2.186 1 93.88 150 SER B CA 1
ATOM 2734 C C . SER B 1 150 ? -11 -16.859 2.732 1 93.88 150 SER B C 1
ATOM 2736 O O . SER B 1 150 ? -10.047 -16.531 2.01 1 93.88 150 SER B O 1
ATOM 2738 N N . SER B 1 151 ? -10.828 -17.344 3.986 1 95.25 151 SER B N 1
ATOM 2739 C CA . SER B 1 151 ? -9.523 -17.266 4.645 1 95.25 151 SER B CA 1
ATOM 2740 C C . SER B 1 151 ? -8.547 -18.281 4.086 1 95.25 151 SER B C 1
ATOM 2742 O O . SER B 1 151 ? -7.336 -18.156 4.254 1 95.25 151 SER B O 1
ATOM 2744 N N . LEU B 1 152 ? -9.094 -19.266 3.406 1 97.81 152 LEU B N 1
ATOM 2745 C CA . LEU B 1 152 ? -8.211 -20.344 2.969 1 97.81 152 LEU B CA 1
ATOM 2746 C C . LEU B 1 152 ? -8.312 -20.547 1.461 1 97.81 152 LEU B C 1
ATOM 2748 O O . LEU B 1 152 ? -7.57 -21.344 0.888 1 97.81 152 LEU B O 1
ATOM 2752 N N . CYS B 1 153 ? -9.203 -19.812 0.803 1 98.31 153 CYS B N 1
ATOM 2753 C CA . CYS B 1 153 ? -9.328 -19.938 -0.644 1 98.31 153 CYS B CA 1
ATOM 2754 C C . CYS B 1 153 ? -8.133 -19.328 -1.355 1 98.31 153 CYS B C 1
ATOM 2756 O O . CYS B 1 153 ? -7.766 -18.188 -1.093 1 98.31 153 CYS B O 1
ATOM 2758 N N . VAL B 1 154 ? -7.555 -20.109 -2.303 1 98.31 154 VAL B N 1
ATOM 2759 C CA . VAL B 1 154 ? -6.355 -19.609 -2.975 1 98.31 154 VAL B CA 1
ATOM 2760 C C . VAL B 1 154 ? -6.586 -19.578 -4.484 1 98.31 154 VAL B C 1
ATOM 2762 O O . VAL B 1 154 ? -5.637 -19.469 -5.262 1 98.31 154 VAL B O 1
ATOM 2765 N N . ASN B 1 155 ? -7.852 -19.797 -4.965 1 98.12 155 ASN B N 1
ATOM 2766 C CA . ASN B 1 155 ? -8.148 -19.625 -6.383 1 98.12 155 ASN B CA 1
ATOM 2767 C C . ASN B 1 155 ? -7.906 -18.203 -6.852 1 98.12 155 ASN B C 1
ATOM 2769 O O . ASN B 1 155 ? -8.586 -17.266 -6.402 1 98.12 155 ASN B O 1
ATOM 2773 N N . PRO B 1 156 ? -6.941 -18 -7.754 1 98.12 156 PRO B N 1
ATOM 2774 C CA . PRO B 1 156 ? -6.637 -16.641 -8.18 1 98.12 156 PRO B CA 1
ATOM 2775 C C . PRO B 1 156 ? -7.84 -15.922 -8.781 1 98.12 156 PRO B C 1
ATOM 2777 O O . PRO B 1 156 ? -7.93 -14.695 -8.719 1 98.12 156 PRO B O 1
ATOM 2780 N N . PHE B 1 157 ? -8.773 -16.625 -9.281 1 97.38 157 PHE B N 1
ATOM 2781 C CA . PHE B 1 157 ? -9.93 -16.016 -9.93 1 97.38 157 PHE B CA 1
ATOM 2782 C C . PHE B 1 157 ? -10.992 -15.648 -8.906 1 97.38 157 PHE B C 1
ATOM 2784 O O . PHE B 1 157 ? -12 -15.031 -9.25 1 97.38 157 PHE B O 1
ATOM 2791 N N . HIS B 1 158 ? -10.734 -16.031 -7.711 1 97.81 158 HIS B N 1
ATOM 2792 C CA . HIS B 1 158 ? -11.578 -15.578 -6.605 1 97.81 158 HIS B CA 1
ATOM 2793 C C . HIS B 1 158 ? -10.938 -14.414 -5.859 1 97.81 158 HIS B C 1
ATOM 2795 O O . HIS B 1 158 ? -11.453 -13.969 -4.832 1 97.81 158 HIS B O 1
ATOM 2801 N N . ILE B 1 159 ? -9.828 -13.977 -6.336 1 97.5 159 ILE B N 1
ATOM 2802 C CA . ILE B 1 159 ? -9.078 -12.945 -5.625 1 97.5 159 ILE B CA 1
ATOM 2803 C C . ILE B 1 159 ? -8.961 -11.703 -6.5 1 97.5 159 ILE B C 1
ATOM 2805 O O . ILE B 1 159 ? -8.531 -11.781 -7.652 1 97.5 159 ILE B O 1
ATOM 2809 N N . ASN B 1 160 ? -9.391 -10.641 -5.957 1 95.31 160 ASN B N 1
ATOM 2810 C CA . ASN B 1 160 ? -9.234 -9.336 -6.598 1 95.31 160 ASN B CA 1
ATOM 2811 C C . ASN B 1 160 ? -8.352 -8.406 -5.777 1 95.31 160 ASN B C 1
ATOM 2813 O O . ASN B 1 160 ? -8.07 -8.68 -4.609 1 95.31 160 ASN B O 1
ATOM 2817 N N . VAL B 1 161 ? -7.828 -7.449 -6.426 1 95.44 161 VAL B N 1
ATOM 2818 C CA . VAL B 1 161 ? -7.012 -6.449 -5.742 1 95.44 161 VAL B CA 1
ATOM 2819 C C . VAL B 1 161 ? -7.84 -5.191 -5.484 1 95.44 161 VAL B C 1
ATOM 2821 O O . VAL B 1 161 ? -8.43 -4.633 -6.406 1 95.44 161 VAL B O 1
ATOM 2824 N N . SER B 1 162 ? -7.898 -4.828 -4.25 1 91.62 162 SER B N 1
ATOM 2825 C CA . SER B 1 162 ? -8.664 -3.646 -3.865 1 91.62 162 SER B CA 1
ATOM 2826 C C . SER B 1 162 ? -7.953 -2.365 -4.285 1 91.62 162 SER B C 1
ATOM 2828 O O . SER B 1 162 ? -6.734 -2.248 -4.141 1 91.62 162 SER B O 1
ATOM 2830 N N . VAL B 1 163 ? -8.727 -1.502 -4.855 1 92 163 VAL B N 1
ATOM 2831 C CA . VAL B 1 163 ? -8.211 -0.183 -5.203 1 92 163 VAL B CA 1
ATOM 2832 C C . VAL B 1 163 ? -8.422 0.78 -4.039 1 92 163 VAL B C 1
ATOM 2834 O O . VAL B 1 163 ? -9.531 0.907 -3.523 1 92 163 VAL B O 1
ATOM 2837 N N . ARG B 1 164 ? -7.367 1.453 -3.631 1 91.94 164 ARG B N 1
ATOM 2838 C CA . ARG B 1 164 ? -7.426 2.424 -2.543 1 91.94 164 ARG B CA 1
ATOM 2839 C C . ARG B 1 164 ? -7.465 3.85 -3.082 1 91.94 164 ARG B C 1
ATOM 2841 O O . ARG B 1 164 ? -7.188 4.082 -4.262 1 91.94 164 ARG B O 1
ATOM 2848 N N . GLU B 1 165 ? -7.797 4.727 -2.172 1 92 165 GLU B N 1
ATOM 2849 C CA . GLU B 1 165 ? -7.855 6.133 -2.555 1 92 165 GLU B CA 1
ATOM 2850 C C . GLU B 1 165 ? -6.504 6.625 -3.07 1 92 165 GLU B C 1
ATOM 2852 O O . GLU B 1 165 ? -6.445 7.422 -4.008 1 92 165 GLU B O 1
ATOM 2857 N N . LEU B 1 166 ? -5.504 6.164 -2.396 1 94.31 166 LEU B N 1
ATOM 2858 C CA . LEU B 1 166 ? -4.172 6.559 -2.84 1 94.31 166 LEU B CA 1
ATOM 2859 C C . LEU B 1 166 ? -3.914 6.094 -4.27 1 94.31 166 LEU B C 1
ATOM 2861 O O . LEU B 1 166 ? -3.26 6.793 -5.047 1 94.31 166 LEU B O 1
ATOM 2865 N N . ASP B 1 167 ? -4.367 4.891 -4.629 1 93.94 167 ASP B N 1
ATOM 2866 C CA . ASP B 1 167 ? -4.207 4.387 -5.992 1 93.94 167 ASP B CA 1
ATOM 2867 C C . ASP B 1 167 ? -4.879 5.316 -7 1 93.94 167 ASP B C 1
ATOM 2869 O O . ASP B 1 167 ? -4.316 5.605 -8.055 1 93.94 167 ASP B O 1
ATOM 2873 N N . LEU B 1 168 ? -6.047 5.711 -6.691 1 92.31 168 LEU B N 1
ATOM 2874 C CA . LEU B 1 168 ? -6.785 6.609 -7.57 1 92.31 168 LEU B CA 1
ATOM 2875 C C . LEU B 1 168 ? -6.055 7.941 -7.719 1 92.31 168 LEU B C 1
ATOM 2877 O O . LEU B 1 168 ? -5.945 8.469 -8.828 1 92.31 168 LEU B O 1
ATOM 2881 N N . TYR B 1 169 ? -5.633 8.422 -6.641 1 93.56 169 TYR B N 1
ATOM 2882 C CA . TYR B 1 169 ? -4.867 9.664 -6.648 1 93.56 169 TYR B CA 1
ATOM 2883 C C . TYR B 1 169 ? -3.641 9.539 -7.543 1 93.56 169 TYR B C 1
ATOM 2885 O O . TYR B 1 169 ? -3.404 10.398 -8.398 1 93.56 169 TYR B O 1
ATOM 2893 N N . LEU B 1 170 ? -2.918 8.477 -7.32 1 93.81 170 LEU B N 1
ATOM 2894 C CA . LEU B 1 170 ? -1.683 8.273 -8.07 1 93.81 170 LEU B CA 1
ATOM 2895 C C . LEU B 1 170 ? -1.975 8.039 -9.547 1 93.81 170 LEU B C 1
ATOM 2897 O O . LEU B 1 170 ? -1.197 8.453 -10.414 1 93.81 170 LEU B O 1
ATOM 2901 N N . ALA B 1 171 ? -3.021 7.352 -9.82 1 92.56 171 ALA B N 1
ATOM 2902 C CA . ALA B 1 171 ? -3.393 7.117 -11.211 1 92.56 171 ALA B CA 1
ATOM 2903 C C . ALA B 1 171 ? -3.605 8.43 -11.953 1 92.56 171 ALA B C 1
ATOM 2905 O O . ALA B 1 171 ? -3.164 8.586 -13.094 1 92.56 171 ALA B O 1
ATOM 2906 N N . ASN B 1 172 ? -4.305 9.344 -11.328 1 88.62 172 ASN B N 1
ATOM 2907 C CA . ASN B 1 172 ? -4.523 10.656 -11.93 1 88.62 172 ASN B CA 1
ATOM 2908 C C . ASN B 1 172 ? -3.207 11.406 -12.141 1 88.62 172 ASN B C 1
ATOM 2910 O O . ASN B 1 172 ? -3.012 12.047 -13.172 1 88.62 172 ASN B O 1
ATOM 2914 N N . PHE B 1 173 ? -2.4 11.273 -11.227 1 86.12 173 PHE B N 1
ATOM 2915 C CA . PHE B 1 173 ? -1.095 11.922 -11.289 1 86.12 173 PHE B CA 1
ATOM 2916 C C . PHE B 1 173 ? -0.253 11.336 -12.414 1 86.12 173 PHE B C 1
ATOM 2918 O O . PHE B 1 173 ? 0.394 12.07 -13.164 1 86.12 173 PHE B O 1
ATOM 2925 N N . ILE B 1 174 ? -0.242 10.031 -12.5 1 85.38 174 ILE B N 1
ATOM 2926 C CA . ILE B 1 174 ? 0.567 9.297 -13.469 1 85.38 174 ILE B CA 1
ATOM 2927 C C . ILE B 1 174 ? 0.092 9.617 -14.883 1 85.38 174 ILE B C 1
ATOM 2929 O O . ILE B 1 174 ? 0.904 9.766 -15.797 1 85.38 174 ILE B O 1
ATOM 2933 N N . PHE B 1 175 ? -1.126 9.828 -15.141 1 83.19 175 PHE B N 1
ATOM 2934 C CA . PHE B 1 175 ? -1.638 10.023 -16.484 1 83.19 175 PHE B CA 1
ATOM 2935 C C . PHE B 1 175 ? -1.853 11.5 -16.781 1 83.19 175 PHE B C 1
ATOM 2937 O O . PHE B 1 175 ? -2.1 11.883 -17.922 1 83.19 175 PHE B O 1
ATOM 2944 N N . SER B 1 176 ? -1.881 12.391 -15.844 1 76.94 176 SER B N 1
ATOM 2945 C CA . SER B 1 176 ? -1.961 13.82 -16.125 1 76.94 176 SER B CA 1
ATOM 2946 C C . SER B 1 176 ? -0.612 14.375 -16.562 1 76.94 176 SER B C 1
ATOM 2948 O O . SER B 1 176 ? -0.547 15.43 -17.203 1 76.94 176 SER B O 1
ATOM 2950 N N . GLN B 1 177 ? 0.488 13.789 -16.297 1 58.88 177 GLN B N 1
ATOM 2951 C CA . GLN B 1 177 ? 1.755 14.25 -16.859 1 58.88 177 GLN B CA 1
ATOM 2952 C C . GLN B 1 177 ? 1.899 13.812 -18.312 1 58.88 177 GLN B C 1
ATOM 2954 O O . GLN B 1 177 ? 1.455 12.727 -18.688 1 58.88 177 GLN B O 1
#

Secondary structure (DSSP, 8-state):
-TT-HHHHHHGGGS-HHHHHHHHHHHHHHHHHHHHSSPPPHHHHHHHHHHHHTS-HHHHHHHHHHHHHHHHHHB-HHHHHHHHHHHTTSS-----BBPP-TTSSPPEE--STT-S--EEHHHHHHHHHH-----TTGGGGEEE-TT-SSTTTB--GGGEEEPPPHHHHHHHHHHHH-/-TT-HHHHHHGGGS-HHHHHHHHHHHHHHHHHHHHSSPPPHHHHHHHHHHHHTS-HHHHHHHHHHHHHHHHHHB-HHHHHHHHHHHTTSS-----BBPP-TTSSPPEE--STT-S--EEHHHHHHHHHH-----TTGGGGEEE-TT-SSTTTB--GGGEEEPPPHHHHHHHHHHHH-

Sequence (354 aa):
DEFHPFIEALLPHVKAFSYTWFNLQAAKRKYFKKHEKRMSVEEERMCKDDLQNEREEVKQKWASRLLGKLRKDIAQEYRENFVLCITGKKWPTCVLSNPDQKGKMRRIDCLRQADKVWRLDLVMVILFKAIPLESTDGERLEKSPECLHSSLCVNPFHINVSVRELDLYLANFIFSQDEFHPFIEALLPHVKAFSYTWFNLQAAKRKYFKKHEKRMSVEEERMCKDDLQNEREEVKQKWASRLLGKLRKDIAQEYRENFVLCITGKKWPTCVLSNPDQKGKMRRIDCLRQADKVWRLDLVMVILFKAIPLESTDGERLEKSPECLHSSLCVNPFHINVSVRELDLYLANFIFSQ

Radius of gyration: 23.65 Å; Cα contacts (8 Å, |Δi|>4): 468; chains: 2; bounding box: 47×68×44 Å

Solvent-accessible surface area (backbone atoms only — not comparable to full-atom values): 20025 Å² total; per-residue (Å²): 123,83,80,36,69,71,38,62,68,44,56,82,56,48,36,73,59,30,57,34,49,59,51,44,56,51,48,46,52,52,46,22,73,74,66,74,43,76,72,51,71,65,54,47,50,52,51,47,52,53,46,65,64,46,58,66,69,58,49,50,52,52,49,44,53,44,43,52,54,47,54,73,40,33,34,76,89,27,49,64,56,44,50,33,30,77,70,65,76,37,77,81,59,83,22,46,40,50,54,41,98,85,65,40,63,41,64,42,62,79,53,88,90,52,99,56,63,32,46,49,49,59,49,34,29,22,30,64,65,57,49,65,71,57,78,81,44,63,83,37,53,37,63,42,87,81,43,90,51,59,75,35,43,39,35,44,89,42,48,44,75,60,83,48,69,43,46,54,55,47,29,51,55,64,67,70,102,124,82,80,36,71,71,39,61,66,44,54,84,57,49,35,74,58,30,58,34,49,58,50,43,54,50,49,46,51,53,46,24,75,73,67,76,43,75,73,49,71,66,54,47,50,52,50,46,51,54,46,66,64,46,58,65,69,59,48,49,51,51,48,43,53,44,42,49,54,48,54,72,40,31,34,77,90,29,50,63,56,44,50,33,29,75,69,65,76,37,78,83,57,82,22,44,39,50,55,41,98,85,65,39,63,40,65,44,64,82,52,88,90,51,98,56,63,32,46,49,48,60,50,33,31,22,30,63,64,58,49,66,71,56,78,83,44,63,83,37,55,37,62,44,90,82,43,90,50,58,76,35,42,39,34,45,88,41,49,44,75,60,82,48,68,43,48,54,53,48,28,52,55,64,66,70,103

pLDDT: mean 94.03, std 7.17, range [45.41, 98.75]